Protein AF-A0A934KWT8-F1 (afdb_monomer)

Solvent-accessible surface area (backbone atoms only — not comparable to full-atom values): 10622 Å² total; per-residue (Å²): 134,76,74,70,61,63,62,60,64,65,71,66,73,78,79,83,74,83,73,74,76,81,73,85,71,71,73,58,81,52,96,82,54,72,41,51,48,40,65,43,85,90,73,53,36,35,41,31,39,47,37,80,92,44,46,68,56,35,74,73,35,53,62,47,46,40,65,78,73,50,64,57,60,62,51,52,66,72,62,72,52,92,84,53,64,57,38,40,41,33,44,36,45,97,49,33,39,35,40,38,36,22,41,67,86,52,50,60,51,28,35,44,38,40,37,44,65,66,87,69,57,68,69,58,48,53,50,49,48,71,78,39,70,87,48,42,78,78,45,34,36,42,38,36,33,27,53,34,58,27,33,64,45,42,36,37,41,35,34,34,33,48,90,93,47,76,49,80,47,78,45,74,56,83,54,65,74,39,69,69,60,76,131

Sequence (183 aa):
MKTLIILLLFAVATTVGQAQELTHLEEVKVEKAPAKLKYFKTNNQVVIKVDRAYILEFTKNPIGFMNDHFDIHRLIATLDNSRINEYEVTLSSQKGFMVANFDKKGNLLKTYQNFNDVLLPYDMRNQLYNSYKGWTMTKNKYKATTKGVILNKETYRVTLQFGNRKQHVKIDGNNVGTVVARN

Structure (mmCIF, N/CA/C/O backbone):
data_AF-A0A934KWT8-F1
#
_entry.id   AF-A0A934KWT8-F1
#
loop_
_atom_site.group_PDB
_atom_site.id
_atom_site.type_symbol
_atom_site.label_atom_id
_atom_site.label_alt_id
_atom_site.label_comp_id
_atom_site.label_asym_id
_atom_site.label_entity_id
_atom_site.label_seq_id
_atom_site.pdbx_PDB_ins_code
_atom_site.Cartn_x
_atom_site.Cartn_y
_atom_site.Cartn_z
_atom_site.occupancy
_atom_site.B_iso_or_equiv
_atom_site.auth_seq_id
_atom_site.auth_comp_id
_atom_site.auth_asym_id
_atom_site.auth_atom_id
_atom_site.pdbx_PDB_model_num
ATOM 1 N N . MET A 1 1 ? 27.802 56.023 3.053 1.00 48.66 1 MET A N 1
ATOM 2 C CA . MET A 1 1 ? 26.968 54.918 3.591 1.00 48.66 1 MET A CA 1
ATOM 3 C C . MET A 1 1 ? 25.458 55.066 3.326 1.00 48.66 1 MET A C 1
ATOM 5 O O . MET A 1 1 ? 24.686 54.351 3.942 1.00 48.66 1 MET A O 1
ATOM 9 N N . LYS A 1 2 ? 25.001 55.933 2.403 1.00 42.25 2 LYS A N 1
ATOM 10 C CA . LYS A 1 2 ? 23.566 56.040 2.043 1.00 42.25 2 LYS A CA 1
ATOM 11 C C . LYS A 1 2 ? 23.236 55.472 0.653 1.00 42.25 2 LYS A C 1
ATOM 13 O O . LYS A 1 2 ? 22.103 55.099 0.398 1.00 42.25 2 LYS A O 1
ATOM 18 N N . THR A 1 3 ? 24.238 55.316 -0.210 1.00 45.41 3 THR A N 1
ATOM 19 C CA . THR A 1 3 ? 24.103 54.768 -1.572 1.00 45.41 3 THR A CA 1
ATOM 20 C C . THR A 1 3 ? 24.300 53.251 -1.662 1.00 45.41 3 THR A C 1
ATOM 22 O O . THR A 1 3 ? 23.901 52.644 -2.646 1.00 45.41 3 THR A O 1
ATOM 25 N N . LEU A 1 4 ? 24.848 52.617 -0.619 1.00 47.16 4 LEU A N 1
ATOM 26 C CA . LEU A 1 4 ? 25.088 51.165 -0.575 1.00 47.16 4 LEU A CA 1
ATOM 27 C C . LEU A 1 4 ? 23.850 50.356 -0.142 1.00 47.16 4 LEU A C 1
ATOM 29 O O . LEU A 1 4 ? 23.796 49.153 -0.361 1.00 47.16 4 LEU A O 1
ATOM 33 N N . ILE A 1 5 ? 22.838 51.018 0.426 1.00 54.06 5 ILE A N 1
ATOM 34 C CA . ILE A 1 5 ? 21.603 50.373 0.906 1.00 54.06 5 ILE A CA 1
ATOM 35 C C . ILE A 1 5 ? 20.582 50.204 -0.234 1.00 54.06 5 ILE A C 1
ATOM 37 O O . ILE A 1 5 ? 19.781 49.276 -0.216 1.00 54.06 5 ILE A O 1
ATOM 41 N N . ILE A 1 6 ? 20.649 51.040 -1.277 1.00 52.78 6 ILE A N 1
ATOM 42 C CA . ILE A 1 6 ? 19.691 51.005 -2.396 1.00 52.78 6 ILE A CA 1
ATOM 43 C C . ILE A 1 6 ? 20.009 49.863 -3.380 1.00 52.78 6 ILE A C 1
ATOM 45 O O . ILE A 1 6 ? 19.098 49.268 -3.948 1.00 52.78 6 ILE A O 1
ATOM 49 N N . LEU A 1 7 ? 21.282 49.474 -3.516 1.00 49.00 7 LEU A N 1
ATOM 50 C CA . LEU A 1 7 ? 21.694 48.342 -4.360 1.00 49.00 7 LEU A CA 1
ATOM 51 C C . LEU A 1 7 ? 21.360 46.971 -3.749 1.00 49.00 7 LEU A C 1
ATOM 53 O O . LEU A 1 7 ? 21.172 46.007 -4.487 1.00 49.00 7 LEU A O 1
ATOM 57 N N . LEU A 1 8 ? 21.209 46.884 -2.424 1.00 50.16 8 LEU A N 1
ATOM 58 C CA . LEU A 1 8 ? 20.818 45.641 -1.751 1.00 50.16 8 LEU A CA 1
ATOM 59 C C . LEU A 1 8 ? 19.310 45.348 -1.882 1.00 50.16 8 LEU A C 1
ATOM 61 O O . LEU A 1 8 ? 18.900 44.194 -1.793 1.00 50.16 8 LEU A O 1
ATOM 65 N N . LEU A 1 9 ? 18.488 46.371 -2.144 1.00 49.72 9 LEU A N 1
ATOM 66 C CA . LEU A 1 9 ? 17.037 46.226 -2.313 1.00 49.72 9 LEU A CA 1
ATOM 67 C C . LEU A 1 9 ? 16.625 45.724 -3.708 1.00 49.72 9 LEU A C 1
ATOM 69 O O . LEU A 1 9 ? 15.536 45.175 -3.850 1.00 49.72 9 LEU A O 1
ATOM 73 N N . PHE A 1 10 ? 17.494 45.837 -4.718 1.00 51.66 10 PHE A N 1
ATOM 74 C CA . PHE A 1 10 ? 17.225 45.313 -6.065 1.00 51.66 10 PHE A CA 1
ATOM 75 C C . PHE A 1 10 ? 17.704 43.869 -6.283 1.00 51.66 10 PHE A C 1
ATOM 77 O O . PHE A 1 10 ? 17.235 43.206 -7.204 1.00 51.66 10 PHE A O 1
ATOM 84 N N . ALA A 1 11 ? 18.576 43.342 -5.418 1.00 50.09 11 ALA A N 1
ATOM 85 C CA . ALA A 1 11 ? 19.089 41.973 -5.537 1.00 50.09 11 ALA A CA 1
ATOM 86 C C . ALA A 1 11 ? 18.135 40.892 -4.984 1.00 50.09 11 ALA A C 1
ATOM 88 O O . ALA A 1 11 ? 18.370 39.706 -5.194 1.00 50.09 11 ALA A O 1
ATOM 89 N N . VAL A 1 12 ? 17.049 41.278 -4.300 1.00 51.00 12 VAL A N 1
ATOM 90 C CA . VAL A 1 12 ? 16.069 40.342 -3.706 1.00 51.00 12 VAL A CA 1
ATOM 91 C C . VAL A 1 12 ? 14.824 40.157 -4.595 1.00 51.00 12 VAL A C 1
ATOM 93 O O . VAL A 1 12 ? 14.026 39.258 -4.360 1.00 51.00 12 VAL A O 1
ATOM 96 N N . ALA A 1 13 ? 14.661 40.945 -5.665 1.00 47.75 13 ALA A N 1
ATOM 97 C CA . ALA A 1 13 ? 13.469 40.898 -6.522 1.00 47.75 13 ALA A CA 1
ATOM 98 C C . ALA A 1 13 ? 13.507 39.839 -7.646 1.00 47.75 13 ALA A C 1
ATOM 100 O O . ALA A 1 13 ? 12.528 39.694 -8.373 1.00 47.75 13 ALA A O 1
ATOM 101 N N . THR A 1 14 ? 14.591 39.074 -7.810 1.00 51.12 14 THR A N 1
ATOM 102 C CA . THR A 1 14 ? 14.689 38.047 -8.871 1.00 51.12 14 THR A CA 1
ATOM 103 C C . THR A 1 14 ? 14.361 36.626 -8.402 1.00 51.12 14 THR A C 1
ATOM 105 O O . THR A 1 14 ? 14.469 35.680 -9.180 1.00 51.12 14 THR A O 1
ATOM 108 N N . THR A 1 15 ? 13.904 36.443 -7.160 1.00 54.28 15 THR A N 1
ATOM 109 C CA . THR A 1 15 ? 13.652 35.118 -6.571 1.00 54.28 15 THR A CA 1
ATOM 110 C C . THR A 1 15 ? 12.183 34.687 -6.549 1.00 54.28 15 THR A C 1
ATOM 112 O O . THR A 1 15 ? 11.789 33.988 -5.628 1.00 54.28 15 THR A O 1
ATOM 115 N N . VAL A 1 16 ? 11.340 35.004 -7.541 1.00 58.00 16 VAL A N 1
ATOM 116 C CA . VAL A 1 16 ? 10.037 34.302 -7.653 1.00 58.00 16 VAL A CA 1
ATOM 117 C C . VAL A 1 16 ? 9.551 34.193 -9.104 1.00 58.00 16 VAL A C 1
ATOM 119 O O . VAL A 1 16 ? 8.570 34.803 -9.505 1.00 58.00 16 VAL A O 1
ATOM 122 N N . GLY A 1 17 ? 10.268 33.430 -9.931 1.00 49.72 17 GLY A N 1
ATOM 123 C CA . GLY A 1 17 ? 9.895 33.228 -11.341 1.00 49.72 17 GLY A CA 1
ATOM 124 C C . GLY A 1 17 ? 10.067 31.809 -11.876 1.00 49.72 17 GLY A C 1
ATOM 125 O O . GLY A 1 17 ? 9.830 31.579 -13.053 1.00 49.72 17 GLY A O 1
ATOM 126 N N . GLN A 1 18 ? 10.462 30.845 -11.045 1.00 45.72 18 GLN A N 1
ATOM 127 C CA . GLN A 1 18 ? 10.442 29.426 -11.411 1.00 45.72 18 GLN A CA 1
ATOM 128 C C . GLN A 1 18 ? 9.155 28.798 -10.860 1.00 45.72 18 GLN A C 1
ATOM 130 O O . GLN A 1 18 ? 9.186 27.857 -10.069 1.00 45.72 18 GLN A O 1
ATOM 135 N N . ALA A 1 19 ? 8.001 29.357 -11.233 1.00 46.62 19 ALA A N 1
ATOM 136 C CA . ALA A 1 19 ? 6.769 28.585 -11.190 1.00 46.62 19 ALA A CA 1
ATOM 137 C C . ALA A 1 19 ? 6.943 27.510 -12.263 1.00 46.62 19 ALA A C 1
ATOM 139 O O . ALA A 1 19 ? 6.945 27.824 -13.450 1.00 46.62 19 ALA A O 1
ATOM 140 N N . GLN A 1 20 ? 7.221 26.278 -11.836 1.00 43.47 20 GLN A N 1
ATOM 141 C CA . GLN A 1 20 ? 7.309 25.124 -12.725 1.00 43.47 20 GLN A CA 1
ATOM 142 C C . GLN A 1 20 ? 6.125 25.176 -13.693 1.00 43.47 20 GLN A C 1
ATOM 144 O O . GLN A 1 20 ? 4.976 25.184 -13.245 1.00 43.47 20 GLN A O 1
ATOM 149 N N . GLU A 1 21 ? 6.401 25.250 -14.998 1.00 44.72 21 GLU A N 1
ATOM 150 C CA . GLU A 1 21 ? 5.369 25.061 -16.009 1.00 44.72 21 GLU A CA 1
ATOM 151 C C . GLU A 1 21 ? 4.622 23.770 -15.670 1.00 44.72 21 GLU A C 1
ATOM 153 O O . GLU A 1 21 ? 5.208 22.687 -15.564 1.00 44.72 21 GLU A O 1
ATOM 158 N N . LEU A 1 22 ? 3.318 23.908 -15.433 1.00 38.81 22 LEU A N 1
ATOM 159 C CA . LEU A 1 22 ? 2.403 22.788 -15.303 1.00 38.81 22 LEU A CA 1
ATOM 160 C C . LEU A 1 22 ? 2.498 21.987 -16.602 1.00 38.81 22 LEU A C 1
ATOM 162 O O . LEU A 1 22 ? 2.058 22.425 -17.661 1.00 38.81 22 LEU A O 1
ATOM 166 N N . THR A 1 23 ? 3.147 20.832 -16.503 1.00 43.53 23 THR A N 1
ATOM 167 C CA . THR A 1 23 ? 3.471 19.956 -17.624 1.00 43.53 23 THR A CA 1
ATOM 168 C C . THR A 1 23 ? 2.206 19.562 -18.378 1.00 43.53 23 THR A C 1
ATOM 170 O O . THR A 1 23 ? 1.257 19.032 -17.800 1.00 43.53 23 THR A O 1
ATOM 173 N N . HIS A 1 24 ? 2.207 19.829 -19.684 1.00 38.62 24 HIS A N 1
ATOM 174 C CA . HIS A 1 24 ? 1.169 19.400 -20.611 1.00 38.62 24 HIS A CA 1
ATOM 175 C C . HIS A 1 24 ? 1.055 17.867 -20.583 1.00 38.62 24 HIS A C 1
ATOM 177 O O . HIS A 1 24 ? 2.030 17.149 -20.815 1.00 38.62 24 HIS A O 1
ATOM 183 N N . LEU A 1 25 ? -0.135 17.380 -20.228 1.00 51.84 25 LEU A N 1
ATOM 184 C CA . LEU A 1 25 ? -0.443 15.969 -20.015 1.00 51.84 25 LEU A CA 1
ATOM 185 C C . LEU A 1 25 ? -1.008 15.376 -21.307 1.00 51.84 25 LEU A C 1
ATOM 187 O O . LEU A 1 25 ? -2.109 15.744 -21.711 1.00 51.84 25 LEU A O 1
ATOM 191 N N . GLU A 1 26 ? -0.325 14.408 -21.912 1.00 46.16 26 GLU A N 1
ATOM 192 C CA . GLU A 1 26 ? -0.974 13.545 -22.901 1.00 46.16 26 GLU A CA 1
ATOM 193 C C . GLU A 1 26 ? -1.773 12.462 -22.163 1.00 46.16 26 GLU A C 1
ATOM 195 O O . GLU A 1 26 ? -1.226 11.527 -21.573 1.00 46.16 26 GLU A O 1
ATOM 200 N N . GLU A 1 27 ? -3.098 12.626 -22.129 1.00 40.91 27 GLU A N 1
ATOM 201 C CA . GLU A 1 27 ? -4.020 11.615 -21.615 1.00 40.91 27 GLU A CA 1
ATOM 202 C C . GLU A 1 27 ? -4.211 10.527 -22.677 1.00 40.91 27 GLU A C 1
ATOM 204 O O . GLU A 1 27 ? -4.941 10.709 -23.650 1.00 40.91 27 GLU A O 1
ATOM 209 N N . VAL A 1 28 ? -3.593 9.363 -22.480 1.00 49.38 28 VAL A N 1
ATOM 210 C CA . VAL A 1 28 ? -3.901 8.185 -23.298 1.00 49.38 28 VAL A CA 1
ATOM 211 C C . VAL A 1 28 ? -5.180 7.555 -22.746 1.00 49.38 28 VAL A C 1
ATOM 213 O O . VAL A 1 28 ? -5.158 6.790 -21.778 1.00 49.38 28 VAL A O 1
ATOM 216 N N . LYS A 1 29 ? -6.325 7.906 -23.340 1.00 40.66 29 LYS A N 1
ATOM 217 C CA . LYS A 1 29 ? -7.612 7.269 -23.032 1.00 40.66 29 LYS A CA 1
ATOM 218 C C . LYS A 1 29 ? -7.651 5.879 -23.656 1.00 40.66 29 LYS A C 1
ATOM 220 O O . LYS A 1 29 ? -7.783 5.736 -24.865 1.00 40.66 29 LYS A O 1
ATOM 225 N N . VAL A 1 30 ? -7.572 4.850 -22.819 1.00 44.34 30 VAL A N 1
ATOM 226 C CA . VAL A 1 30 ? -7.867 3.471 -23.220 1.00 44.34 30 VAL A CA 1
ATOM 227 C C . VAL A 1 30 ? -9.319 3.190 -22.830 1.00 44.34 30 VAL A C 1
ATOM 229 O O . VAL A 1 30 ? -9.625 3.012 -21.655 1.00 44.34 30 VAL A O 1
ATOM 232 N N . GLU A 1 31 ? -10.226 3.202 -23.810 1.00 42.22 31 GLU A N 1
ATOM 233 C CA . GLU A 1 31 ? -11.696 3.235 -23.640 1.00 42.22 31 GLU A CA 1
ATOM 234 C C . GLU A 1 31 ? -12.324 2.055 -22.868 1.00 42.22 31 GLU A C 1
ATOM 236 O O . GLU A 1 31 ? -13.501 2.114 -22.520 1.00 42.22 31 GLU A O 1
ATOM 241 N N . LYS A 1 32 ? -11.566 0.999 -22.552 1.00 43.25 32 LYS A N 1
ATOM 242 C CA . LYS A 1 32 ? -12.048 -0.180 -21.804 1.00 43.25 32 LYS A CA 1
ATOM 243 C C . LYS A 1 32 ? -11.042 -0.763 -20.804 1.00 43.25 32 LYS A C 1
ATOM 245 O O . LYS A 1 32 ? -11.235 -1.879 -20.333 1.00 43.25 32 LYS A O 1
ATOM 250 N N . ALA A 1 33 ? -9.971 -0.044 -20.473 1.00 56.31 33 ALA A N 1
ATOM 251 C CA . ALA A 1 33 ? -9.027 -0.512 -19.460 1.00 56.31 33 ALA A CA 1
ATOM 252 C C . ALA A 1 33 ? -9.527 -0.159 -18.044 1.00 56.31 33 ALA A C 1
ATOM 254 O O . ALA A 1 33 ? -10.102 0.915 -17.858 1.00 56.31 33 ALA A O 1
ATOM 255 N N . PRO A 1 34 ? -9.248 -0.982 -17.016 1.00 58.50 34 PRO A N 1
ATOM 256 C CA . PRO A 1 34 ? -9.595 -0.702 -15.609 1.00 58.50 34 PRO A CA 1
ATOM 257 C C . PRO A 1 34 ? -8.890 0.529 -15.011 1.00 58.50 34 PRO A C 1
ATOM 259 O O . PRO A 1 34 ? -9.040 0.868 -13.832 1.00 58.50 34 PRO A O 1
ATOM 262 N N . ALA A 1 35 ? -8.089 1.199 -15.830 1.00 61.94 35 ALA A N 1
ATOM 263 C CA . ALA A 1 35 ? -7.097 2.168 -15.453 1.00 61.94 35 ALA A CA 1
ATOM 264 C C . ALA A 1 35 ? -7.078 3.315 -16.466 1.00 61.94 35 ALA A C 1
ATOM 266 O O . ALA A 1 35 ? -6.875 3.109 -17.663 1.00 61.94 35 ALA A O 1
ATOM 267 N N . LYS A 1 36 ? -7.213 4.546 -15.967 1.00 64.81 36 LYS A N 1
ATOM 268 C CA . LYS A 1 36 ? -6.830 5.741 -16.723 1.00 64.81 36 LYS A CA 1
ATOM 269 C C . LYS A 1 36 ? -5.339 5.962 -16.500 1.00 64.81 36 LYS A C 1
ATOM 271 O O . LYS A 1 36 ? -4.909 6.224 -15.373 1.00 64.81 36 LYS A O 1
ATOM 276 N N . LEU A 1 37 ? -4.552 5.823 -17.560 1.00 58.72 37 LEU A N 1
ATOM 277 C CA . LEU A 1 37 ? -3.103 5.994 -17.510 1.00 58.72 37 LEU A CA 1
ATOM 278 C C . LEU A 1 37 ? -2.765 7.486 -17.605 1.00 58.72 37 LEU A C 1
ATOM 280 O O . LEU A 1 37 ? -3.203 8.168 -18.528 1.00 58.72 37 LEU A O 1
ATOM 284 N N . LYS A 1 38 ? -1.985 8.000 -16.648 1.00 63.16 38 LYS A N 1
ATOM 285 C CA . LYS A 1 38 ? -1.361 9.325 -16.729 1.00 63.16 38 LYS A CA 1
ATOM 286 C C . LYS A 1 38 ? 0.152 9.165 -16.635 1.00 63.16 38 LYS A C 1
ATOM 288 O O . LYS A 1 38 ? 0.685 8.688 -15.634 1.00 63.16 38 LYS A O 1
ATOM 293 N N . TYR A 1 39 ? 0.844 9.553 -17.695 1.00 59.03 39 TYR A N 1
ATOM 294 C CA . TYR A 1 39 ? 2.294 9.457 -17.775 1.00 59.03 39 TYR A CA 1
ATOM 295 C C . TYR A 1 39 ? 2.950 10.798 -17.422 1.00 59.03 39 TYR A C 1
ATOM 297 O O . TYR A 1 39 ? 2.518 11.839 -17.914 1.00 59.03 39 TYR A O 1
ATOM 305 N N . PHE A 1 40 ? 4.000 10.777 -16.592 1.00 60.75 40 PHE A N 1
ATOM 306 C CA . PHE A 1 40 ? 4.791 11.962 -16.254 1.00 60.75 40 PHE A CA 1
ATOM 307 C C . PHE A 1 40 ? 6.239 11.774 -16.735 1.00 60.75 40 PHE A C 1
ATOM 309 O O . PHE A 1 40 ? 7.037 11.074 -16.110 1.00 60.75 40 PHE A O 1
ATOM 316 N N . LYS A 1 41 ? 6.589 12.424 -17.856 1.00 53.66 41 LYS A N 1
ATOM 317 C CA . LYS A 1 41 ? 7.889 12.266 -18.542 1.00 53.66 41 LYS A CA 1
ATOM 318 C C . LYS A 1 41 ? 9.093 12.727 -17.720 1.00 53.66 41 LYS A C 1
ATOM 320 O O . LYS A 1 41 ? 10.190 12.212 -17.902 1.00 53.66 41 LYS A O 1
ATOM 325 N N . THR A 1 42 ? 8.895 13.674 -16.810 1.00 53.62 42 THR A N 1
ATOM 326 C CA . THR A 1 42 ? 9.997 14.406 -16.171 1.00 53.62 42 THR A CA 1
ATOM 327 C C . THR A 1 42 ? 10.750 13.597 -15.107 1.00 53.62 42 THR A C 1
ATOM 329 O O . THR A 1 42 ? 11.916 13.884 -14.867 1.00 53.62 42 THR A O 1
ATOM 332 N N . ASN A 1 43 ? 10.133 12.561 -14.519 1.00 60.41 43 ASN A N 1
ATOM 333 C CA . ASN A 1 43 ? 10.690 11.843 -13.357 1.00 60.41 43 ASN A CA 1
ATOM 334 C C . ASN A 1 43 ? 10.718 10.309 -13.502 1.00 60.41 43 ASN A C 1
ATOM 336 O O . ASN A 1 43 ? 10.849 9.617 -12.497 1.00 60.41 43 ASN A O 1
ATOM 340 N N . ASN A 1 44 ? 10.518 9.751 -14.705 1.00 70.81 44 ASN A N 1
ATOM 341 C CA . ASN A 1 44 ? 10.392 8.291 -14.906 1.00 70.81 44 ASN A CA 1
ATOM 342 C C . ASN A 1 44 ? 9.274 7.640 -14.068 1.00 70.81 44 ASN A C 1
ATOM 344 O O . ASN A 1 44 ? 9.304 6.443 -13.774 1.00 70.81 44 ASN A O 1
ATOM 348 N N . GLN A 1 45 ? 8.281 8.451 -13.704 1.00 78.12 45 GLN A N 1
ATOM 349 C CA . GLN A 1 45 ? 7.149 8.076 -12.877 1.00 78.12 45 GLN A CA 1
ATOM 350 C C . GLN A 1 45 ? 5.909 7.918 -13.748 1.00 78.12 45 GLN A C 1
ATOM 352 O O . GLN A 1 45 ? 5.529 8.807 -14.512 1.00 78.12 45 GLN A O 1
ATOM 357 N N . VAL A 1 46 ? 5.237 6.786 -13.598 1.00 83.44 46 VAL A N 1
ATOM 358 C CA . VAL A 1 46 ? 3.959 6.517 -14.256 1.00 83.44 46 VAL A CA 1
ATOM 359 C C . VAL A 1 46 ? 2.887 6.439 -13.196 1.00 83.44 46 VAL A C 1
ATOM 361 O O . VAL A 1 46 ? 3.013 5.671 -12.248 1.00 83.44 46 VAL A O 1
ATOM 364 N N . VAL A 1 47 ? 1.822 7.226 -13.339 1.00 85.69 47 VAL A N 1
ATOM 365 C CA . VAL A 1 47 ? 0.709 7.203 -12.391 1.00 85.69 47 VAL A CA 1
ATOM 366 C C . VAL A 1 47 ? -0.530 6.661 -13.076 1.00 85.69 47 VAL A C 1
ATOM 368 O O . VAL A 1 47 ? -1.100 7.249 -13.991 1.00 85.69 47 VAL A O 1
ATOM 371 N N . ILE A 1 48 ? -1.004 5.544 -12.562 1.00 85.62 48 ILE A N 1
ATOM 372 C CA . ILE A 1 48 ? -2.190 4.863 -13.037 1.00 85.62 48 ILE A CA 1
ATOM 373 C C . ILE A 1 48 ? -3.324 5.164 -12.066 1.00 85.62 48 ILE A C 1
ATOM 375 O O . ILE A 1 48 ? -3.253 4.833 -10.880 1.00 85.62 48 ILE A O 1
ATOM 379 N N . LYS A 1 49 ? -4.381 5.818 -12.551 1.00 88.75 49 LYS A N 1
ATOM 380 C CA . LYS A 1 49 ? -5.590 6.049 -11.760 1.00 88.75 49 LYS A CA 1
ATOM 381 C C . LYS A 1 49 ? -6.523 4.858 -11.934 1.00 88.75 49 LYS A C 1
ATOM 383 O O . LYS A 1 49 ? -7.046 4.634 -13.023 1.00 88.75 49 LYS A O 1
ATOM 388 N N . VAL A 1 50 ? -6.708 4.112 -10.850 1.00 87.75 50 VAL A N 1
ATOM 389 C CA . VAL A 1 50 ? -7.587 2.942 -10.790 1.00 87.75 50 VAL A CA 1
ATOM 390 C C . VAL A 1 50 ? -9.033 3.419 -10.726 1.00 87.75 50 VAL A C 1
ATOM 392 O O . VAL A 1 50 ? -9.380 4.237 -9.865 1.00 87.75 50 VAL A O 1
ATOM 395 N N . ASP A 1 51 ? -9.864 2.929 -11.644 1.00 87.06 51 ASP A N 1
ATOM 396 C CA . ASP A 1 51 ? -11.281 3.276 -11.680 1.00 87.06 51 ASP A CA 1
ATOM 397 C C . ASP A 1 51 ? -12.027 2.723 -10.452 1.00 87.06 51 ASP A C 1
ATOM 399 O O . ASP A 1 51 ? -11.633 1.720 -9.851 1.00 87.06 51 ASP A O 1
ATOM 403 N N . ARG A 1 52 ? -13.128 3.384 -10.069 1.00 86.56 52 ARG A N 1
ATOM 404 C CA . ARG A 1 52 ? -13.950 3.002 -8.916 1.00 86.56 52 ARG A CA 1
ATOM 405 C C . ARG A 1 52 ? -14.380 1.536 -8.969 1.00 86.56 52 ARG A C 1
ATOM 407 O O . ARG A 1 52 ? -14.381 0.897 -7.916 1.00 86.56 52 ARG A O 1
ATOM 414 N N . ALA A 1 53 ? -14.720 1.026 -10.153 1.00 88.25 53 ALA A N 1
ATOM 415 C CA . ALA A 1 53 ? -15.190 -0.346 -10.335 1.00 88.25 53 ALA A CA 1
ATOM 416 C C . ALA A 1 53 ? -14.163 -1.405 -9.889 1.00 88.25 53 ALA A C 1
ATOM 418 O O . ALA A 1 53 ? -14.555 -2.474 -9.433 1.00 88.25 53 ALA A O 1
ATOM 419 N N . TYR A 1 54 ? -12.867 -1.080 -9.924 1.00 90.06 54 TYR A N 1
ATOM 420 C CA . TYR A 1 54 ? -11.772 -2.023 -9.674 1.00 90.06 54 TYR A CA 1
ATOM 421 C C . TYR A 1 54 ? -11.081 -1.834 -8.32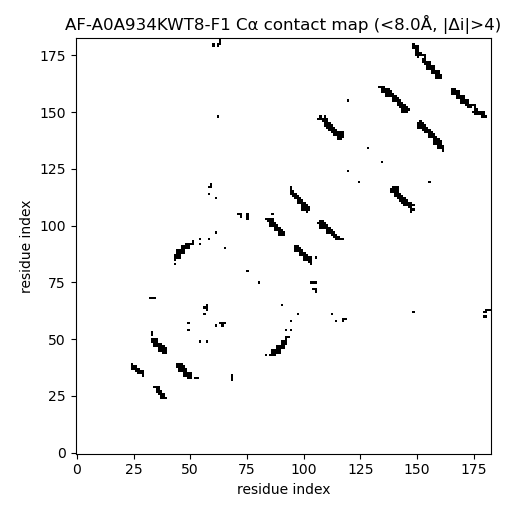0 1.00 90.06 54 TYR A C 1
ATOM 423 O O . TYR A 1 54 ? -10.139 -2.545 -7.980 1.00 90.06 54 TYR A O 1
ATOM 431 N N . ILE A 1 55 ? -11.540 -0.886 -7.498 1.00 91.50 55 ILE A N 1
ATOM 432 C CA . ILE A 1 55 ? -10.902 -0.582 -6.208 1.00 91.50 55 ILE A CA 1
ATOM 433 C C . ILE A 1 55 ? -10.864 -1.799 -5.285 1.00 91.50 55 ILE A C 1
ATOM 435 O O . ILE A 1 55 ? -9.885 -1.982 -4.561 1.00 91.50 55 ILE A O 1
ATOM 439 N N . LEU A 1 56 ? -11.927 -2.607 -5.263 1.00 91.69 56 LEU A N 1
ATOM 440 C CA . LEU A 1 56 ? -11.986 -3.767 -4.376 1.00 91.69 56 LEU A CA 1
ATOM 441 C C . LEU A 1 56 ? -10.945 -4.818 -4.773 1.00 91.69 56 LEU A C 1
ATOM 443 O O . LEU A 1 56 ? -10.238 -5.331 -3.912 1.00 91.69 56 LEU A O 1
ATOM 447 N N . GLU A 1 57 ? -10.820 -5.086 -6.068 1.00 92.06 57 GLU A N 1
ATOM 448 C CA . GLU A 1 57 ? -9.814 -5.989 -6.621 1.00 92.06 57 GLU A CA 1
ATOM 449 C C . GLU A 1 57 ? -8.398 -5.466 -6.361 1.00 92.06 57 GLU A C 1
ATOM 451 O O . GLU A 1 57 ? -7.584 -6.156 -5.746 1.00 92.06 57 GLU A O 1
ATOM 456 N N . PHE A 1 58 ? -8.153 -4.197 -6.700 1.00 93.69 58 PHE A N 1
ATOM 457 C CA . PHE A 1 58 ? -6.869 -3.538 -6.487 1.00 93.69 58 PHE A CA 1
ATOM 458 C C . PHE A 1 58 ? -6.440 -3.556 -5.019 1.00 93.69 58 PHE A C 1
ATOM 460 O O . PHE A 1 58 ? -5.295 -3.861 -4.714 1.00 93.69 58 PHE A O 1
ATOM 467 N N . THR A 1 59 ? -7.341 -3.245 -4.085 1.00 94.38 59 THR A N 1
ATOM 468 C CA . THR A 1 59 ? -7.001 -3.239 -2.651 1.00 94.38 59 THR A CA 1
ATOM 469 C C . THR A 1 59 ? -6.856 -4.639 -2.057 1.00 94.38 59 THR A C 1
ATOM 471 O O . THR A 1 59 ? -6.191 -4.781 -1.033 1.00 94.38 59 THR A O 1
ATOM 474 N N . LYS A 1 60 ? -7.449 -5.665 -2.682 1.00 92.50 60 LYS A N 1
ATOM 475 C CA . LYS A 1 60 ? -7.342 -7.066 -2.257 1.00 92.50 60 LYS A CA 1
ATOM 476 C C . LYS A 1 60 ? -6.028 -7.704 -2.709 1.00 92.50 60 LYS A C 1
ATOM 478 O O . LYS A 1 60 ? -5.404 -8.399 -1.914 1.00 92.50 60 LYS A O 1
ATOM 483 N N . ASN A 1 61 ? -5.622 -7.482 -3.960 1.00 92.75 61 ASN A N 1
ATOM 484 C CA . ASN A 1 61 ? -4.367 -7.993 -4.510 1.00 92.75 61 ASN A CA 1
ATOM 485 C C . ASN A 1 61 ? -3.684 -6.930 -5.392 1.00 92.75 61 ASN A C 1
ATOM 487 O O . ASN A 1 61 ? -3.778 -6.995 -6.616 1.00 92.75 61 ASN A O 1
ATOM 491 N N . PRO A 1 62 ? -2.981 -5.949 -4.795 1.00 94.44 62 PRO A N 1
ATOM 492 C CA . PRO A 1 62 ? -2.397 -4.837 -5.545 1.00 94.44 62 PRO A CA 1
ATOM 493 C C . PRO A 1 62 ? -1.376 -5.261 -6.605 1.00 94.44 62 PRO A C 1
ATOM 495 O O . PRO A 1 62 ? -1.318 -4.654 -7.672 1.00 94.44 62 PRO A O 1
ATOM 498 N N . ILE A 1 63 ? -0.570 -6.290 -6.316 1.00 95.00 63 ILE A N 1
ATOM 499 C CA . ILE A 1 63 ? 0.458 -6.783 -7.243 1.00 95.00 63 ILE A CA 1
ATOM 500 C C . ILE A 1 63 ? -0.173 -7.614 -8.359 1.00 95.00 63 ILE A C 1
ATOM 502 O O . ILE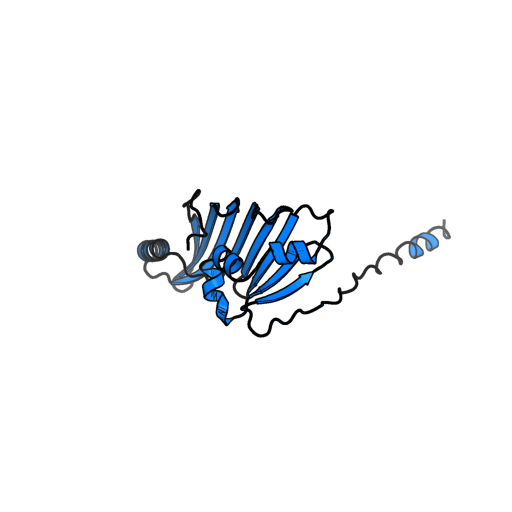 A 1 63 ? 0.189 -7.406 -9.511 1.00 95.00 63 ILE A O 1
ATOM 506 N N . GLY A 1 64 ? -1.128 -8.497 -8.043 1.00 93.31 64 GLY A N 1
ATOM 507 C CA . GLY A 1 64 ? -1.884 -9.230 -9.065 1.00 93.31 64 GLY A CA 1
ATOM 508 C C . GLY A 1 64 ? -2.617 -8.278 -10.005 1.00 93.31 64 GLY A C 1
ATOM 509 O O . GLY A 1 64 ? -2.374 -8.303 -11.202 1.00 93.31 64 GLY A O 1
ATOM 510 N N . PHE A 1 65 ? -3.360 -7.319 -9.444 1.00 92.94 65 PHE A N 1
ATOM 511 C CA . PHE A 1 65 ? -4.043 -6.278 -10.215 1.00 92.94 65 PHE A CA 1
ATOM 512 C C . PHE A 1 65 ? -3.096 -5.515 -11.154 1.00 92.94 65 PHE A C 1
ATOM 514 O O . PHE A 1 65 ? -3.438 -5.214 -12.293 1.00 92.94 65 PHE A O 1
ATOM 521 N N . MET A 1 66 ? -1.888 -5.179 -10.691 1.00 92.06 66 MET A N 1
ATOM 522 C CA . MET A 1 66 ? -0.886 -4.544 -11.547 1.00 92.06 66 MET A CA 1
ATOM 523 C C . MET A 1 66 ? -0.427 -5.481 -12.668 1.00 92.06 66 MET A C 1
ATOM 525 O O . MET A 1 66 ? -0.380 -5.045 -13.811 1.00 92.06 66 MET A O 1
ATOM 529 N N . ASN A 1 67 ? -0.108 -6.739 -12.362 1.00 91.25 67 ASN A N 1
ATOM 530 C CA . ASN A 1 67 ? 0.340 -7.710 -13.362 1.00 91.25 67 ASN A CA 1
ATOM 531 C C . ASN A 1 67 ? -0.726 -7.967 -14.442 1.00 91.25 67 ASN A C 1
ATOM 533 O O . ASN A 1 67 ? -0.381 -8.112 -15.611 1.00 91.25 67 ASN A O 1
ATOM 537 N N . ASP A 1 68 ? -2.005 -7.964 -14.065 1.00 89.25 68 ASP A N 1
ATOM 538 C CA . ASP A 1 68 ? -3.125 -8.240 -14.972 1.00 89.25 68 ASP A CA 1
ATOM 539 C C . ASP A 1 68 ? -3.473 -7.051 -15.883 1.00 89.25 68 ASP A C 1
ATOM 541 O O . ASP A 1 68 ? -4.123 -7.210 -16.921 1.00 89.25 68 ASP A O 1
ATOM 545 N N . HIS A 1 69 ? -3.072 -5.834 -15.504 1.00 86.31 69 HIS A N 1
ATOM 546 C CA . HIS A 1 69 ? -3.545 -4.607 -16.155 1.00 86.31 69 HIS A CA 1
ATOM 547 C C . HIS A 1 69 ? -2.450 -3.649 -16.608 1.00 86.31 69 HIS A C 1
ATOM 549 O O . HIS A 1 69 ? -2.747 -2.639 -17.252 1.00 86.31 69 HIS A O 1
ATOM 555 N N . PHE A 1 70 ? -1.193 -3.934 -16.285 1.00 86.19 70 PHE A N 1
ATOM 556 C CA . PHE A 1 70 ? -0.070 -3.091 -16.643 1.00 86.19 70 PHE A CA 1
ATOM 557 C C . PHE A 1 70 ? 1.115 -3.914 -17.150 1.00 86.19 70 PHE A C 1
ATOM 559 O O . PHE A 1 70 ? 1.686 -4.734 -16.438 1.00 86.19 70 PHE A O 1
ATOM 566 N N . ASP A 1 71 ? 1.527 -3.620 -18.382 1.00 89.06 71 ASP A N 1
ATOM 567 C CA . ASP A 1 71 ? 2.712 -4.203 -19.003 1.00 89.06 71 ASP A CA 1
ATOM 568 C C . ASP A 1 71 ? 3.900 -3.236 -18.899 1.00 89.06 71 ASP A C 1
ATOM 570 O O . ASP A 1 71 ? 4.007 -2.247 -19.635 1.00 89.06 71 ASP A O 1
ATOM 574 N N . ILE A 1 72 ? 4.814 -3.541 -17.975 1.00 88.88 72 ILE A N 1
ATOM 575 C CA . ILE A 1 72 ? 6.050 -2.778 -17.782 1.00 88.88 72 ILE A CA 1
ATOM 576 C C . ILE A 1 72 ? 6.957 -2.820 -19.016 1.00 88.88 72 ILE A C 1
ATOM 578 O O . ILE A 1 72 ? 7.586 -1.814 -19.333 1.00 88.88 72 ILE A O 1
ATOM 582 N N . HIS A 1 73 ? 7.005 -3.927 -19.758 1.00 89.88 73 HIS A N 1
ATOM 583 C CA . HIS A 1 73 ? 7.879 -4.047 -20.926 1.00 89.88 73 HIS A CA 1
ATOM 584 C C . HIS A 1 73 ? 7.399 -3.140 -22.053 1.00 89.88 73 HIS A C 1
ATOM 586 O O . HIS A 1 73 ? 8.212 -2.481 -22.701 1.00 89.88 73 HIS A O 1
ATOM 592 N N . ARG A 1 74 ? 6.077 -3.021 -22.229 1.00 86.38 74 ARG A N 1
ATOM 593 C CA . ARG A 1 74 ? 5.494 -2.048 -23.158 1.00 86.38 74 ARG A CA 1
ATOM 594 C C . ARG A 1 74 ? 5.853 -0.613 -22.779 1.00 86.38 74 ARG A C 1
ATOM 596 O O . ARG A 1 74 ? 6.178 0.179 -23.665 1.00 86.38 74 ARG A O 1
ATOM 603 N N . LEU A 1 75 ? 5.820 -0.269 -21.489 1.00 83.69 75 LEU A N 1
ATOM 604 C CA . LEU A 1 75 ? 6.271 1.047 -21.030 1.00 83.69 75 LEU A CA 1
ATOM 605 C C . LEU A 1 75 ? 7.752 1.261 -21.367 1.00 83.69 75 LEU A C 1
ATOM 607 O O . LEU A 1 75 ? 8.086 2.272 -21.974 1.00 83.69 75 LEU A O 1
ATOM 611 N N . ILE A 1 76 ? 8.624 0.312 -21.016 1.00 85.06 76 ILE A N 1
ATOM 612 C CA . ILE A 1 76 ? 10.069 0.393 -21.279 1.00 85.06 76 ILE A CA 1
ATOM 613 C C . ILE A 1 76 ? 10.338 0.605 -22.774 1.00 85.06 76 ILE A C 1
ATOM 615 O O . ILE A 1 76 ? 11.073 1.520 -23.137 1.00 85.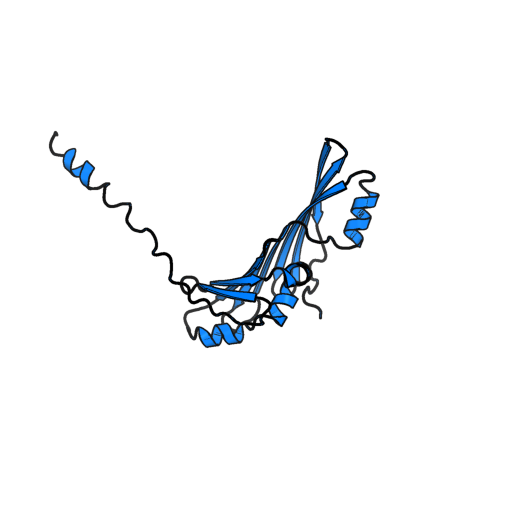06 76 ILE A O 1
ATOM 619 N N . ALA A 1 77 ? 9.686 -0.180 -23.635 1.00 85.75 77 ALA A N 1
ATOM 620 C CA . ALA A 1 77 ? 9.805 -0.067 -25.086 1.00 85.75 77 ALA A CA 1
ATOM 621 C C . ALA A 1 77 ? 9.306 1.285 -25.624 1.00 85.75 77 ALA A C 1
ATOM 623 O O . ALA A 1 77 ? 9.873 1.814 -26.571 1.00 85.75 77 ALA A O 1
ATOM 624 N N . THR A 1 78 ? 8.270 1.868 -25.010 1.00 80.69 78 THR A N 1
ATOM 625 C CA . THR A 1 78 ? 7.747 3.193 -25.395 1.00 80.69 78 THR A CA 1
ATOM 626 C C . THR A 1 78 ? 8.703 4.320 -25.000 1.00 80.69 78 THR A C 1
ATOM 628 O O . THR A 1 78 ? 8.749 5.356 -25.658 1.00 80.69 78 THR A O 1
ATOM 631 N N . LEU A 1 79 ? 9.443 4.147 -23.903 1.00 78.38 79 LEU A N 1
ATOM 632 C CA . LEU A 1 79 ? 10.349 5.174 -23.395 1.00 78.38 79 LEU A CA 1
ATOM 633 C C . LEU A 1 79 ? 11.720 5.162 -24.069 1.00 78.38 79 LEU A C 1
ATOM 635 O O . LEU A 1 79 ? 12.348 6.219 -24.079 1.00 78.38 79 LEU A O 1
ATOM 639 N N . ASP A 1 80 ? 12.157 4.008 -24.591 1.00 70.00 80 ASP A N 1
ATOM 640 C CA . ASP A 1 80 ? 13.380 3.788 -25.388 1.00 70.00 80 ASP A CA 1
ATOM 641 C C . ASP A 1 80 ? 14.580 4.656 -24.964 1.00 70.00 80 ASP A C 1
ATOM 643 O O . ASP A 1 80 ? 15.248 5.318 -25.759 1.00 70.00 80 ASP A O 1
ATOM 647 N N . ASN A 1 81 ? 14.824 4.731 -23.653 1.00 73.06 81 ASN A N 1
ATOM 648 C CA . ASN A 1 81 ? 15.830 5.624 -23.099 1.00 73.06 81 ASN A CA 1
ATOM 649 C C . ASN A 1 81 ? 16.826 4.834 -22.256 1.00 73.06 81 ASN A C 1
ATOM 651 O O . ASN A 1 81 ? 16.584 4.488 -21.098 1.00 73.06 81 ASN A O 1
ATOM 655 N N . SER A 1 82 ? 17.995 4.613 -22.854 1.00 69.81 82 SER A N 1
ATOM 656 C CA . SER A 1 82 ? 19.126 3.878 -22.282 1.00 69.81 82 SER A CA 1
ATOM 657 C C . SER A 1 82 ? 19.707 4.488 -21.000 1.00 69.81 82 SER A C 1
ATOM 659 O O . SER A 1 82 ? 20.512 3.837 -20.335 1.00 69.81 82 SER A O 1
ATOM 661 N N . ARG A 1 83 ? 19.306 5.711 -20.624 1.00 80.69 83 ARG A N 1
ATOM 662 C CA . ARG A 1 83 ? 19.735 6.379 -19.384 1.00 80.69 83 ARG A CA 1
ATOM 663 C C . ARG A 1 83 ? 18.846 6.058 -18.181 1.00 80.69 83 ARG A C 1
ATOM 665 O O . ARG A 1 83 ? 19.204 6.422 -17.062 1.00 80.69 83 ARG A O 1
ATOM 672 N N . ILE A 1 84 ? 17.698 5.410 -18.384 1.00 82.31 84 ILE A N 1
ATOM 673 C CA . ILE A 1 84 ? 16.774 5.074 -17.298 1.00 82.31 84 ILE A CA 1
ATOM 674 C C . ILE A 1 84 ? 17.221 3.772 -16.631 1.00 82.31 84 ILE A C 1
ATOM 676 O O . ILE A 1 84 ? 17.229 2.710 -17.251 1.00 82.31 84 ILE A O 1
ATOM 680 N N . ASN A 1 85 ? 17.574 3.851 -15.348 1.00 87.00 85 ASN A N 1
ATOM 681 C CA . ASN A 1 85 ? 18.012 2.688 -14.569 1.00 87.00 85 ASN A CA 1
ATOM 682 C C . ASN A 1 85 ? 16.869 1.996 -13.818 1.00 87.00 85 ASN A C 1
ATOM 684 O O . ASN A 1 85 ? 16.932 0.786 -13.597 1.00 87.00 85 ASN A O 1
ATOM 688 N N . GLU A 1 86 ? 15.844 2.755 -13.434 1.00 90.31 86 GLU A N 1
ATOM 689 C CA . GLU A 1 86 ? 14.692 2.273 -12.677 1.00 90.31 86 GLU A CA 1
ATOM 690 C C . GLU A 1 86 ? 13.414 2.972 -13.147 1.00 90.31 86 GLU A C 1
ATOM 692 O O . GLU A 1 86 ? 13.438 4.137 -13.552 1.00 90.31 86 GLU A O 1
ATOM 697 N N . TYR A 1 87 ? 12.298 2.255 -13.062 1.00 89.44 87 TYR A N 1
ATOM 698 C CA . TYR A 1 87 ? 10.966 2.761 -13.378 1.00 89.44 87 TYR A CA 1
ATOM 699 C C . TYR A 1 87 ? 10.091 2.715 -12.134 1.00 89.44 87 TYR A C 1
ATOM 701 O O . TYR A 1 87 ? 10.029 1.694 -11.446 1.00 89.44 87 TYR A O 1
ATOM 709 N N . GLU A 1 88 ? 9.385 3.806 -11.855 1.00 92.31 88 GLU A N 1
ATOM 710 C CA . GLU A 1 88 ? 8.444 3.881 -10.743 1.00 92.31 88 GLU A CA 1
ATOM 711 C C . GLU A 1 88 ? 7.010 3.950 -11.266 1.00 92.31 88 GLU A C 1
ATOM 713 O O . GLU A 1 88 ? 6.630 4.874 -11.985 1.00 92.31 88 GLU A O 1
ATOM 718 N N . VAL A 1 89 ? 6.193 2.974 -10.883 1.00 91.75 89 VAL A N 1
ATOM 719 C CA . VAL A 1 89 ? 4.789 2.885 -11.285 1.00 91.75 89 VAL A CA 1
ATOM 720 C C . VAL A 1 89 ? 3.916 3.015 -10.046 1.00 91.75 89 VAL A C 1
ATOM 722 O O . VAL A 1 89 ? 3.975 2.199 -9.130 1.00 91.75 89 VAL A O 1
ATOM 725 N N . THR A 1 90 ? 3.090 4.053 -10.010 1.00 93.88 90 THR A N 1
ATOM 726 C CA . THR A 1 90 ? 2.151 4.326 -8.923 1.00 93.88 90 THR A CA 1
ATOM 727 C C . THR A 1 90 ? 0.728 4.024 -9.367 1.00 93.88 90 THR A C 1
ATOM 729 O O . THR A 1 90 ? 0.165 4.747 -10.185 1.00 93.88 90 THR A O 1
ATOM 732 N N . LEU A 1 91 ? 0.098 3.015 -8.774 1.00 93.62 91 LEU A N 1
ATOM 733 C CA . LEU A 1 91 ? -1.333 2.755 -8.917 1.00 93.62 91 LEU A CA 1
ATOM 734 C C . LEU A 1 91 ? -2.067 3.465 -7.779 1.00 93.62 91 LEU A C 1
ATOM 736 O O . LEU A 1 91 ? -1.770 3.242 -6.607 1.00 93.62 91 LEU A O 1
ATOM 740 N N . SER A 1 92 ? -3.017 4.339 -8.104 1.00 93.50 92 SER A N 1
ATOM 741 C CA . SER A 1 92 ? -3.684 5.223 -7.144 1.00 93.50 92 SER A CA 1
ATOM 742 C C .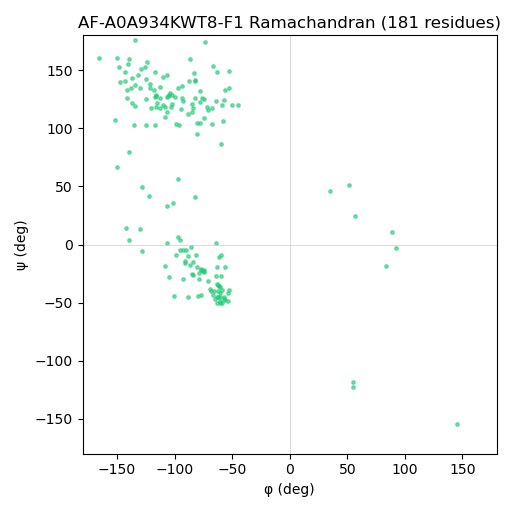 SER A 1 92 ? -5.202 5.152 -7.279 1.00 93.50 92 SER A C 1
ATOM 744 O O . SER A 1 92 ? -5.748 5.245 -8.376 1.00 93.50 92 SER A O 1
ATOM 746 N N . SER A 1 93 ? -5.884 5.055 -6.140 1.00 93.81 93 SER A N 1
ATOM 747 C CA . SER A 1 93 ? -7.340 5.111 -6.009 1.00 93.81 93 SER A CA 1
ATOM 748 C C . SER A 1 93 ? -7.749 6.034 -4.855 1.00 93.81 93 SER A C 1
ATOM 750 O O . SER A 1 93 ? -6.911 6.507 -4.086 1.00 93.81 93 SER A O 1
ATOM 752 N N . GLN A 1 94 ? -9.055 6.240 -4.671 1.00 94.12 94 GLN A N 1
ATOM 753 C CA . GLN A 1 94 ? -9.595 6.938 -3.492 1.00 94.12 94 GLN A CA 1
ATOM 754 C C . GLN A 1 94 ? -9.324 6.205 -2.163 1.00 94.12 94 GLN A C 1
ATOM 756 O O . GLN A 1 94 ? -9.384 6.821 -1.103 1.00 94.12 94 GLN A O 1
ATOM 761 N N . LYS A 1 95 ? -9.024 4.898 -2.192 1.00 95.75 95 LYS A N 1
ATOM 762 C CA . LYS A 1 95 ? -8.699 4.117 -0.988 1.00 95.75 95 LYS A CA 1
ATOM 763 C C . LYS A 1 95 ? -7.216 4.180 -0.629 1.00 95.75 95 LYS A C 1
ATOM 765 O O . LYS A 1 95 ? -6.868 3.885 0.508 1.00 95.75 95 LYS A O 1
ATOM 770 N N . GLY A 1 96 ? -6.342 4.584 -1.549 1.00 96.75 96 GLY A N 1
ATOM 771 C CA . GLY A 1 96 ? -4.900 4.650 -1.321 1.00 96.75 96 GLY A CA 1
ATOM 772 C C . GLY A 1 96 ? -4.101 4.310 -2.571 1.00 96.75 96 GLY A C 1
ATOM 773 O O . GLY A 1 96 ? -4.582 4.504 -3.688 1.00 96.75 96 GLY A O 1
ATOM 774 N N . PHE A 1 97 ? -2.876 3.824 -2.397 1.00 96.94 97 PHE A N 1
ATOM 775 C CA . PHE A 1 97 ? -1.966 3.586 -3.512 1.00 96.94 97 PHE A CA 1
ATOM 776 C C . PHE A 1 97 ? -0.989 2.432 -3.277 1.00 96.94 97 PHE A C 1
ATOM 778 O O . PHE A 1 97 ? -0.693 2.059 -2.139 1.00 96.94 97 PHE A O 1
ATOM 785 N N . MET A 1 98 ? -0.446 1.936 -4.385 1.00 97.50 98 MET A N 1
ATOM 786 C CA . MET A 1 98 ? 0.750 1.109 -4.436 1.00 97.50 98 MET A CA 1
ATOM 787 C C . MET A 1 98 ? 1.788 1.800 -5.320 1.00 97.50 98 MET A C 1
ATOM 789 O O . MET A 1 98 ? 1.453 2.258 -6.408 1.00 97.50 98 MET A O 1
ATOM 793 N N . VAL A 1 99 ? 3.034 1.846 -4.862 1.00 97.25 99 VAL A N 1
ATOM 794 C CA . VAL A 1 99 ? 4.208 2.193 -5.670 1.00 97.25 99 VAL A CA 1
ATOM 795 C C . VAL A 1 99 ? 4.978 0.911 -5.941 1.00 97.25 99 VAL A C 1
ATOM 797 O O . VAL A 1 99 ? 5.283 0.181 -4.998 1.00 97.25 99 VAL A O 1
ATOM 800 N N . ALA A 1 100 ? 5.283 0.639 -7.202 1.00 97.06 100 ALA A N 1
ATOM 801 C CA . ALA A 1 100 ? 6.112 -0.468 -7.647 1.00 97.06 100 ALA A CA 1
ATOM 802 C C . ALA A 1 100 ? 7.364 0.088 -8.330 1.00 97.06 100 ALA A C 1
ATOM 804 O O . ALA A 1 100 ? 7.263 0.913 -9.238 1.00 97.06 100 ALA A O 1
ATOM 805 N N . ASN A 1 101 ? 8.539 -0.354 -7.885 1.00 96.44 101 ASN A N 1
ATOM 806 C CA . ASN A 1 101 ? 9.804 -0.003 -8.520 1.00 96.44 101 ASN A CA 1
ATOM 807 C C . ASN A 1 101 ? 10.304 -1.195 -9.330 1.00 96.44 101 ASN A C 1
ATOM 809 O O . ASN A 1 101 ? 10.380 -2.309 -8.807 1.00 96.44 101 ASN A O 1
ATOM 813 N N . PHE A 1 102 ? 10.669 -0.941 -10.578 1.00 95.19 102 PHE A N 1
ATOM 814 C CA . PHE A 1 102 ? 11.216 -1.923 -11.501 1.00 95.19 102 PHE A CA 1
ATOM 815 C C . PHE A 1 102 ? 12.637 -1.539 -11.890 1.00 95.19 102 PHE A C 1
ATOM 817 O O . PHE A 1 102 ? 12.955 -0.353 -11.978 1.00 95.19 102 PHE A O 1
ATOM 824 N N . ASP A 1 103 ? 13.483 -2.531 -12.151 1.00 94.50 103 ASP A N 1
ATOM 825 C CA . ASP A 1 103 ? 14.783 -2.278 -12.766 1.00 94.50 103 ASP A CA 1
ATOM 826 C C . ASP A 1 103 ? 14.645 -1.941 -14.260 1.00 94.50 103 ASP A C 1
ATOM 828 O O . ASP A 1 103 ? 13.570 -2.049 -14.859 1.00 94.50 103 ASP A O 1
ATOM 832 N N . LYS A 1 104 ? 15.764 -1.577 -14.894 1.00 92.44 104 LYS A N 1
ATOM 833 C CA . LYS A 1 104 ? 15.818 -1.268 -16.329 1.00 92.44 104 LYS A CA 1
ATOM 834 C C . LYS A 1 104 ? 15.320 -2.386 -17.258 1.00 92.44 104 LYS A C 1
ATOM 836 O O . LYS A 1 104 ? 15.059 -2.121 -18.425 1.00 92.44 104 LYS A O 1
ATOM 841 N N . LYS A 1 105 ? 15.262 -3.632 -16.774 1.00 93.12 105 LYS A N 1
ATOM 842 C CA . LYS A 1 105 ? 14.822 -4.812 -17.532 1.00 93.12 105 LYS A CA 1
ATOM 843 C C . LYS A 1 105 ? 13.340 -5.126 -17.305 1.00 93.12 105 LYS A C 1
ATOM 845 O O . LYS A 1 105 ? 12.835 -6.037 -17.947 1.00 93.12 105 LYS A O 1
ATOM 850 N N . GLY A 1 106 ? 12.660 -4.402 -16.414 1.00 92.44 106 GLY A N 1
ATOM 851 C CA . GLY A 1 106 ? 11.265 -4.650 -16.058 1.00 92.44 106 GLY A CA 1
ATOM 852 C C . GLY A 1 106 ? 11.079 -5.644 -14.910 1.00 92.44 106 GLY A C 1
ATOM 853 O O . GLY A 1 106 ? 9.951 -6.050 -14.645 1.00 92.44 106 GLY A O 1
ATOM 854 N N . ASN A 1 107 ? 12.139 -6.025 -14.186 1.00 95.69 107 ASN A N 1
ATOM 855 C CA . ASN A 1 107 ? 11.989 -6.882 -13.010 1.00 95.69 107 ASN A CA 1
ATOM 856 C C . ASN A 1 107 ? 11.486 -6.067 -11.819 1.00 95.69 107 ASN A C 1
ATOM 858 O O . ASN A 1 107 ? 12.053 -5.024 -11.489 1.00 95.69 107 ASN A O 1
ATOM 862 N N . LEU A 1 108 ? 10.460 -6.568 -11.128 1.00 96.69 108 LEU A N 1
ATOM 863 C CA . LEU A 1 108 ? 9.931 -5.934 -9.922 1.00 96.69 108 LEU A CA 1
ATOM 864 C C . LEU A 1 108 ? 10.953 -6.012 -8.777 1.00 96.69 108 LEU A C 1
ATOM 866 O O . LEU A 1 108 ? 11.277 -7.095 -8.289 1.00 96.69 108 LEU A O 1
ATOM 870 N N . LEU A 1 109 ? 11.418 -4.857 -8.301 1.00 96.94 109 LEU A N 1
ATOM 871 C CA . LEU A 1 109 ? 12.395 -4.744 -7.215 1.00 96.94 109 LEU A CA 1
ATOM 872 C C . LEU A 1 109 ? 11.729 -4.713 -5.842 1.00 96.94 109 LEU A C 1
ATOM 874 O O . LEU A 1 109 ? 12.182 -5.372 -4.904 1.00 96.94 109 LEU A O 1
ATOM 878 N N . LYS A 1 110 ? 10.662 -3.925 -5.704 1.00 97.38 110 LYS A N 1
ATOM 879 C CA . LYS A 1 110 ? 9.928 -3.736 -4.449 1.00 97.38 110 LYS A CA 1
ATOM 880 C C . LYS A 1 110 ? 8.583 -3.081 -4.704 1.00 97.38 110 LYS A C 1
ATOM 882 O O . LYS A 1 110 ? 8.399 -2.387 -5.703 1.00 97.38 110 LYS A O 1
ATOM 887 N N . THR A 1 111 ? 7.687 -3.235 -3.737 1.00 97.94 111 THR A N 1
ATOM 888 C CA . THR A 1 111 ? 6.478 -2.418 -3.654 1.00 97.94 111 THR A CA 1
ATOM 889 C C . THR A 1 111 ? 6.357 -1.738 -2.300 1.00 97.94 111 THR A C 1
ATOM 891 O O . THR A 1 111 ? 6.859 -2.233 -1.286 1.00 97.94 111 THR A O 1
ATOM 894 N N . TYR A 1 112 ? 5.669 -0.602 -2.291 1.00 98.06 112 TYR A N 1
ATOM 895 C CA . TYR A 1 112 ? 5.158 0.055 -1.098 1.00 98.06 112 TYR A CA 1
ATOM 896 C C . TYR A 1 112 ? 3.657 0.271 -1.262 1.00 98.06 112 TYR A C 1
ATOM 898 O O . TYR A 1 112 ? 3.211 0.874 -2.234 1.00 98.06 112 TYR A O 1
ATOM 906 N N . GLN A 1 113 ? 2.880 -0.209 -0.302 1.00 97.75 113 GLN A N 1
ATOM 907 C CA . GLN A 1 113 ? 1.424 -0.212 -0.337 1.00 97.75 113 GLN A CA 1
ATOM 908 C C . GLN A 1 113 ? 0.882 0.566 0.857 1.00 97.75 113 GLN A C 1
ATOM 910 O O . GLN A 1 113 ? 1.390 0.447 1.975 1.00 97.75 113 GLN A O 1
ATOM 915 N N . ASN A 1 114 ? -0.154 1.370 0.631 1.00 98.12 114 ASN A N 1
ATOM 916 C CA . ASN A 1 114 ? -0.780 2.183 1.664 1.00 98.12 114 ASN A CA 1
ATOM 917 C C . ASN A 1 114 ? -2.252 2.415 1.327 1.00 98.12 114 ASN A C 1
ATOM 919 O O . ASN A 1 114 ? -2.569 3.206 0.437 1.00 98.12 114 ASN A O 1
ATOM 923 N N . PHE A 1 115 ? -3.141 1.757 2.067 1.00 98.19 115 PHE A N 1
ATOM 924 C CA . PHE A 1 115 ? -4.583 1.817 1.848 1.00 98.19 115 PHE A CA 1
ATOM 925 C C . PHE A 1 115 ? -5.327 2.132 3.142 1.00 98.19 115 PHE A C 1
ATOM 927 O O . PHE A 1 115 ? -4.883 1.786 4.235 1.00 98.19 115 PHE A O 1
ATOM 934 N N . ASN A 1 116 ? -6.475 2.782 3.016 1.00 97.50 116 ASN A N 1
ATOM 935 C CA . ASN A 1 116 ? -7.390 3.062 4.111 1.00 97.50 116 ASN A CA 1
ATOM 936 C C . ASN A 1 116 ? -8.656 2.225 3.940 1.00 97.50 116 ASN A C 1
ATOM 938 O O . ASN A 1 116 ? -9.147 2.050 2.825 1.00 97.50 116 ASN A O 1
ATOM 942 N N . ASP A 1 117 ? -9.204 1.773 5.060 1.00 95.75 117 ASP A N 1
ATOM 943 C CA . ASP A 1 117 ? -10.486 1.088 5.169 1.00 95.75 117 ASP A CA 1
ATOM 944 C C . ASP A 1 117 ? -10.601 -0.087 4.191 1.00 95.75 117 ASP A C 1
ATOM 946 O O . ASP A 1 117 ? -11.554 -0.172 3.405 1.00 95.75 117 ASP A O 1
ATOM 950 N N . VAL A 1 118 ? -9.580 -0.952 4.226 1.00 93.12 118 VAL A N 1
ATOM 951 C CA . VAL A 1 118 ? -9.539 -2.226 3.503 1.00 93.12 118 VAL A CA 1
ATOM 952 C C . VAL A 1 118 ? -10.185 -3.328 4.331 1.00 93.12 118 VAL A C 1
ATOM 954 O O . VAL A 1 118 ? -10.316 -3.225 5.553 1.00 93.12 118 VAL A O 1
ATOM 957 N N . LEU A 1 119 ? -10.589 -4.411 3.678 1.00 90.06 119 LEU A N 1
ATOM 958 C CA . LEU A 1 119 ? -11.074 -5.584 4.388 1.00 90.06 119 LEU A CA 1
ATOM 959 C C . LEU A 1 119 ? -9.893 -6.277 5.084 1.00 90.06 119 LEU A C 1
ATOM 961 O O . LEU A 1 119 ? -8.987 -6.774 4.423 1.00 90.06 119 LEU A O 1
ATOM 965 N N . LEU A 1 120 ? -9.902 -6.312 6.419 1.00 90.12 120 LEU A N 1
ATOM 966 C CA . LEU A 1 120 ? -8.910 -7.073 7.186 1.00 90.12 120 LEU A CA 1
ATOM 967 C C . LEU A 1 120 ? -9.037 -8.575 6.881 1.00 90.12 120 LEU A C 1
ATOM 969 O O . LEU A 1 120 ? -10.167 -9.024 6.683 1.00 90.12 120 LEU A O 1
ATOM 973 N N . PRO A 1 121 ? -7.953 -9.368 6.912 1.00 89.75 121 PRO A N 1
ATOM 974 C CA . PRO A 1 121 ? -8.019 -10.827 6.815 1.00 89.75 121 PRO A CA 1
ATOM 975 C C . PRO A 1 121 ? -8.990 -11.442 7.830 1.00 89.75 121 PRO A C 1
ATOM 977 O O . PRO A 1 121 ? -9.184 -10.899 8.919 1.00 89.75 121 PRO A O 1
ATOM 980 N N . TYR A 1 122 ? -9.608 -12.572 7.474 1.00 89.56 122 TYR A N 1
ATOM 981 C CA . TYR A 1 122 ? -10.639 -13.224 8.293 1.00 89.56 122 TYR A CA 1
ATOM 982 C C . TYR A 1 122 ? -10.165 -13.489 9.729 1.00 89.56 122 TYR A C 1
ATOM 984 O O . TYR A 1 122 ? -10.827 -13.065 10.677 1.00 89.56 122 TYR A O 1
ATOM 992 N N . ASP A 1 123 ? -8.976 -14.070 9.882 1.00 89.19 123 ASP A N 1
ATOM 993 C CA . ASP A 1 123 ? -8.414 -14.410 11.192 1.00 89.19 123 ASP A CA 1
ATOM 994 C C . ASP A 1 123 ? -8.190 -13.168 12.063 1.00 89.19 123 ASP A C 1
ATOM 996 O O . ASP A 1 123 ? -8.534 -13.161 13.245 1.00 89.19 123 ASP A O 1
ATOM 1000 N N . MET A 1 124 ? -7.719 -12.067 11.464 1.00 90.75 124 MET A N 1
ATOM 1001 C CA . MET A 1 124 ? -7.550 -10.796 12.174 1.00 90.75 124 MET A CA 1
ATOM 1002 C C . MET A 1 124 ? -8.890 -10.209 12.618 1.00 90.75 124 MET A C 1
ATOM 1004 O O . MET A 1 124 ? -8.982 -9.683 13.727 1.00 90.75 124 MET A O 1
ATOM 1008 N N . ARG A 1 125 ? -9.939 -10.299 11.785 1.00 91.12 125 ARG A N 1
ATOM 1009 C CA . ARG A 1 125 ? -11.288 -9.842 12.168 1.00 91.12 125 ARG A CA 1
ATOM 1010 C C . ARG A 1 125 ? -11.824 -10.643 13.349 1.00 91.12 125 ARG A C 1
ATOM 1012 O O . ARG A 1 125 ? -12.337 -10.043 14.292 1.00 91.12 125 ARG A O 1
ATOM 1019 N N . ASN A 1 126 ? -11.669 -11.964 13.318 1.00 91.44 126 ASN A N 1
ATOM 1020 C CA . ASN A 1 126 ? -12.097 -12.843 14.404 1.00 91.44 126 ASN A CA 1
ATOM 1021 C C . ASN A 1 126 ? -11.339 -12.552 15.702 1.00 91.44 126 ASN A C 1
ATOM 1023 O O . ASN A 1 126 ? -11.952 -12.427 16.762 1.00 91.44 126 ASN A O 1
ATOM 1027 N N . GLN A 1 127 ? -10.018 -12.382 15.623 1.00 90.19 127 GLN A N 1
ATOM 1028 C CA . GLN A 1 127 ? -9.193 -12.019 16.772 1.00 90.19 127 GLN A CA 1
ATOM 1029 C C . GLN A 1 127 ? -9.625 -10.672 17.368 1.00 90.19 127 GLN A C 1
ATOM 1031 O O . GLN A 1 127 ? -9.857 -10.583 18.572 1.00 90.19 127 GLN A O 1
ATOM 1036 N N . LEU A 1 128 ? -9.803 -9.641 16.533 1.00 91.19 128 LEU A N 1
ATOM 1037 C CA . LEU A 1 128 ? -10.288 -8.324 16.960 1.00 91.19 128 LEU A CA 1
ATOM 1038 C C . LEU A 1 128 ? -11.645 -8.411 17.662 1.00 91.19 128 LEU A C 1
ATOM 1040 O O . LEU A 1 128 ? -11.809 -7.827 18.731 1.00 91.19 128 LEU A O 1
ATOM 1044 N N . TYR A 1 129 ? -12.598 -9.148 17.089 1.00 91.69 129 TYR A N 1
ATOM 1045 C CA . TYR A 1 129 ? -13.923 -9.322 17.681 1.00 91.69 129 TYR A CA 1
ATOM 1046 C C . TYR A 1 129 ? -13.850 -9.985 19.063 1.00 91.69 129 TYR A C 1
ATOM 1048 O O . TYR A 1 129 ? -14.471 -9.513 20.016 1.00 91.69 129 TYR A O 1
ATOM 1056 N N . ASN A 1 130 ? -13.052 -11.047 19.192 1.00 93.38 130 ASN A N 1
ATOM 1057 C CA . ASN A 1 130 ? -12.912 -11.784 20.445 1.00 93.38 130 ASN A CA 1
ATOM 1058 C C . ASN A 1 130 ? -12.201 -10.971 21.534 1.00 93.38 130 ASN A C 1
ATOM 1060 O O . ASN A 1 130 ? -12.617 -11.018 22.691 1.00 93.38 130 ASN A O 1
ATOM 1064 N N . SER A 1 131 ? -11.160 -10.214 21.175 1.00 93.62 131 SER A N 1
ATOM 1065 C CA . SER A 1 131 ? -10.380 -9.400 22.119 1.00 93.62 131 SER A CA 1
ATOM 1066 C C . SER A 1 131 ? -11.062 -8.085 22.511 1.00 93.62 131 SER A C 1
ATOM 1068 O O . SER A 1 131 ? -10.783 -7.561 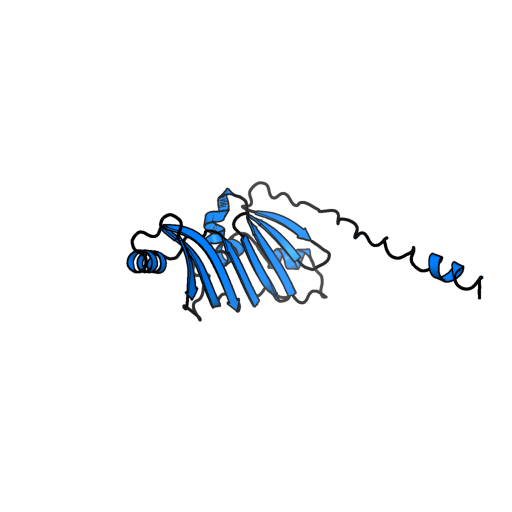23.586 1.00 93.62 131 SER A O 1
ATOM 1070 N N . TYR A 1 132 ? -11.953 -7.551 21.671 1.00 94.19 132 TYR A N 1
ATOM 1071 C CA . TYR A 1 132 ? -12.594 -6.245 21.867 1.00 94.19 132 TYR A CA 1
ATOM 1072 C C . TYR A 1 132 ? -14.120 -6.327 21.751 1.00 94.19 132 TYR A C 1
ATOM 1074 O O . TYR A 1 132 ? -14.751 -5.539 21.043 1.00 94.19 132 TYR A O 1
ATOM 1082 N N . LYS A 1 133 ? -14.742 -7.274 22.462 1.00 94.19 133 LYS A N 1
ATOM 1083 C CA . LYS A 1 133 ? -16.206 -7.429 22.466 1.00 94.19 133 LYS A CA 1
ATOM 1084 C C . LYS A 1 133 ? -16.913 -6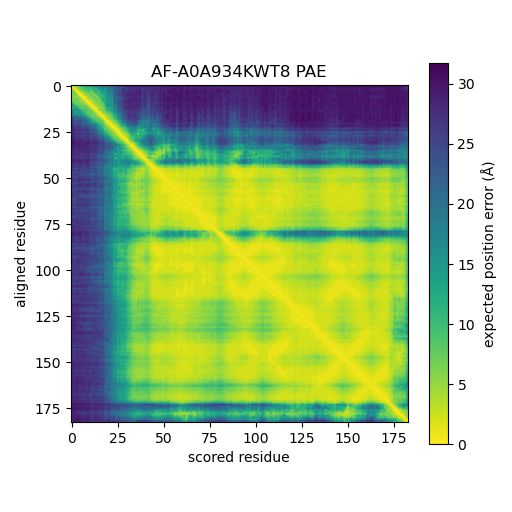.113 22.812 1.00 94.19 133 LYS A C 1
ATOM 1086 O O . LYS A 1 133 ? -16.531 -5.411 23.744 1.00 94.19 133 LYS A O 1
ATOM 1091 N N . GLY A 1 134 ? -17.949 -5.786 22.042 1.00 94.75 134 GLY A N 1
ATOM 1092 C CA . GLY A 1 134 ? -18.711 -4.540 22.162 1.00 94.75 134 GLY A CA 1
ATOM 1093 C C . GLY A 1 134 ? -18.097 -3.339 21.434 1.00 94.75 134 GLY A C 1
ATOM 1094 O O . GLY A 1 134 ? -18.817 -2.384 21.151 1.00 94.75 134 GLY A O 1
ATOM 1095 N N . TRP A 1 135 ? -16.810 -3.369 21.075 1.00 96.62 135 TRP A N 1
ATOM 1096 C CA . TRP A 1 135 ? -16.178 -2.294 20.310 1.00 96.62 135 TRP A CA 1
ATOM 1097 C C . TRP A 1 135 ? -16.458 -2.441 18.814 1.00 96.62 135 TRP A C 1
ATOM 1099 O O . TRP A 1 135 ? -16.429 -3.535 18.256 1.00 96.62 135 TRP A O 1
ATOM 1109 N N . THR A 1 136 ? -16.675 -1.315 18.139 1.00 95.19 136 THR A N 1
ATOM 1110 C CA . THR A 1 136 ? -16.870 -1.256 16.686 1.00 95.19 136 THR A CA 1
ATOM 1111 C C . THR A 1 136 ? -15.600 -0.767 16.003 1.00 95.19 136 THR A C 1
ATOM 1113 O O . THR A 1 136 ? -15.068 0.289 16.352 1.00 95.19 136 THR A O 1
ATOM 1116 N N . MET A 1 137 ? -15.122 -1.499 14.995 1.00 94.44 137 MET A N 1
ATOM 1117 C CA . MET A 1 137 ? -14.083 -0.996 14.097 1.00 94.44 137 MET A CA 1
ATOM 1118 C C . MET A 1 137 ? -14.671 0.079 13.183 1.00 94.44 137 MET A C 1
ATOM 1120 O O . MET A 1 137 ? -15.553 -0.203 12.380 1.00 94.44 137 MET A O 1
ATOM 1124 N N . THR A 1 138 ? -14.148 1.300 13.272 1.00 95.81 138 THR A N 1
ATOM 1125 C CA . THR A 1 138 ? -14.636 2.443 12.482 1.00 95.81 138 THR A CA 1
ATOM 1126 C C . THR A 1 138 ? -13.714 2.813 11.330 1.00 95.81 138 THR A C 1
ATOM 1128 O O . THR A 1 138 ? -14.181 3.357 10.334 1.00 95.81 138 THR A O 1
ATOM 1131 N N . LYS A 1 139 ? -12.409 2.539 11.461 1.00 96.12 139 LYS A N 1
ATOM 1132 C CA . LYS A 1 139 ? -11.398 2.812 10.430 1.00 96.12 139 LYS A CA 1
ATOM 1133 C C . LYS A 1 139 ? -10.283 1.788 10.475 1.00 96.12 139 LYS A C 1
ATOM 1135 O O . LYS A 1 139 ? -9.937 1.301 11.555 1.00 96.12 139 LYS A O 1
ATOM 1140 N N . ASN A 1 140 ? -9.639 1.549 9.341 1.00 95.75 140 ASN A N 1
ATOM 1141 C CA . ASN A 1 140 ? -8.340 0.890 9.333 1.00 95.75 140 ASN A CA 1
ATOM 1142 C C . ASN A 1 140 ? -7.374 1.503 8.318 1.00 95.75 140 ASN A C 1
ATOM 1144 O O . ASN A 1 140 ? -7.764 2.205 7.391 1.00 95.75 140 ASN A O 1
ATOM 1148 N N . LYS A 1 141 ? -6.084 1.258 8.524 1.00 96.94 141 LYS A N 1
ATOM 1149 C CA . LYS A 1 141 ? -5.022 1.643 7.607 1.00 96.94 141 LYS A CA 1
ATOM 1150 C C . LYS A 1 141 ? -4.068 0.483 7.419 1.00 96.94 141 LYS A C 1
ATOM 1152 O O . LYS A 1 141 ? -3.431 0.049 8.377 1.00 96.94 141 LYS A O 1
ATOM 1157 N N . TYR A 1 142 ? -3.958 0.037 6.184 1.00 97.00 142 TYR A N 1
ATOM 1158 C CA . TYR A 1 142 ? -3.037 -0.986 5.740 1.00 97.00 142 TYR A CA 1
ATOM 1159 C C . TYR A 1 142 ? -1.754 -0.361 5.215 1.00 97.00 142 TYR A C 1
ATOM 1161 O O . TYR A 1 142 ? -1.793 0.617 4.464 1.00 97.00 142 TYR A O 1
ATOM 1169 N N . LYS A 1 143 ? -0.616 -0.942 5.588 1.00 96.88 143 LYS A N 1
ATOM 1170 C CA . LYS A 1 143 ? 0.664 -0.667 4.944 1.00 96.88 143 LYS A CA 1
ATOM 1171 C C . LYS A 1 143 ? 1.441 -1.953 4.754 1.00 96.88 143 LYS A C 1
ATOM 1173 O O . LYS A 1 143 ? 1.603 -2.691 5.727 1.00 96.88 143 LYS A O 1
ATOM 1178 N N . ALA A 1 144 ? 2.013 -2.130 3.572 1.00 96.19 144 ALA A N 1
ATOM 1179 C CA . ALA A 1 144 ? 2.923 -3.228 3.304 1.00 96.19 144 ALA A CA 1
ATOM 1180 C C . ALA A 1 144 ? 4.108 -2.813 2.435 1.00 96.19 144 ALA A C 1
ATOM 1182 O O . ALA A 1 144 ? 4.041 -1.838 1.685 1.00 96.19 144 ALA A O 1
ATOM 1183 N N . THR A 1 145 ? 5.201 -3.557 2.557 1.00 96.38 145 THR A N 1
ATOM 1184 C CA . THR A 1 145 ? 6.344 -3.493 1.649 1.00 96.38 145 TH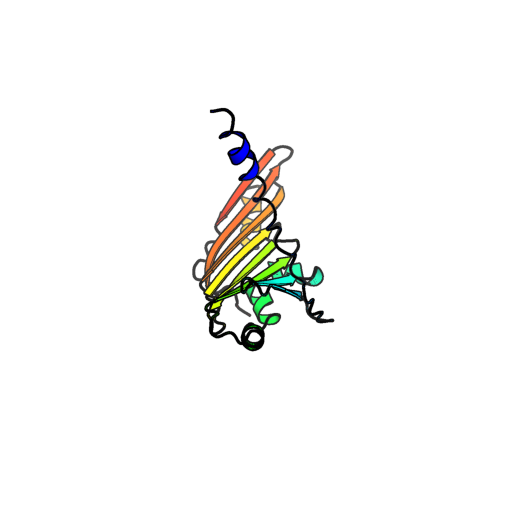R A CA 1
ATOM 1185 C C . THR A 1 145 ? 6.758 -4.884 1.217 1.00 96.38 145 THR A C 1
ATOM 1187 O O . THR A 1 145 ? 6.713 -5.833 2.003 1.00 96.38 145 THR A O 1
ATOM 1190 N N . THR A 1 146 ? 7.217 -4.994 -0.024 1.00 96.19 146 THR A N 1
ATOM 1191 C CA . THR A 1 146 ? 7.736 -6.246 -0.584 1.00 96.19 146 THR A CA 1
ATOM 1192 C C . THR A 1 146 ? 9.154 -6.065 -1.111 1.00 96.19 146 THR A C 1
ATOM 1194 O O . THR A 1 146 ? 9.562 -4.953 -1.443 1.00 96.19 146 THR A O 1
ATOM 1197 N N . LYS A 1 147 ? 9.901 -7.166 -1.208 1.00 95.94 147 LYS A N 1
ATOM 1198 C CA . LYS A 1 147 ? 11.098 -7.291 -2.046 1.00 95.94 147 LYS A CA 1
ATOM 1199 C C . LYS A 1 147 ? 10.723 -8.199 -3.217 1.00 95.94 147 LYS A C 1
ATOM 1201 O O . LYS A 1 147 ? 10.428 -9.375 -3.015 1.00 95.94 147 LYS A O 1
ATOM 1206 N N . GLY A 1 148 ? 10.632 -7.636 -4.416 1.00 94.25 148 GLY A N 1
ATOM 1207 C CA . GLY A 1 148 ? 9.904 -8.243 -5.528 1.00 94.25 148 GLY A CA 1
ATOM 1208 C C . GLY A 1 148 ? 8.465 -8.555 -5.118 1.00 94.25 148 GLY A C 1
ATOM 1209 O O . GLY A 1 148 ? 7.743 -7.676 -4.646 1.00 94.25 148 GLY A O 1
ATOM 1210 N N . VAL A 1 149 ? 8.077 -9.824 -5.227 1.00 92.50 149 VAL A N 1
ATOM 1211 C CA . VAL A 1 149 ? 6.761 -10.340 -4.807 1.00 92.50 149 VAL A CA 1
ATOM 1212 C C . VAL A 1 149 ? 6.752 -10.934 -3.392 1.00 92.50 149 VAL A C 1
ATOM 1214 O O . VAL A 1 149 ? 5.743 -11.495 -2.972 1.00 92.50 149 VAL A O 1
ATOM 1217 N N . ILE A 1 150 ? 7.864 -10.859 -2.657 1.00 93.19 150 ILE A N 1
ATOM 1218 C CA . ILE A 1 150 ? 7.992 -11.442 -1.316 1.00 93.19 150 ILE A CA 1
ATOM 1219 C C . ILE A 1 150 ? 7.657 -10.380 -0.272 1.00 93.19 150 ILE A C 1
ATOM 1221 O O . ILE A 1 150 ? 8.260 -9.303 -0.261 1.00 93.19 150 ILE A O 1
ATOM 1225 N N . LEU A 1 151 ? 6.717 -10.682 0.624 1.00 93.56 151 LEU A N 1
ATOM 1226 C CA . LEU A 1 151 ? 6.325 -9.793 1.712 1.00 93.56 151 LEU A CA 1
ATOM 1227 C C . LEU A 1 151 ? 7.485 -9.573 2.685 1.00 93.56 151 LEU A C 1
ATOM 1229 O O . LEU A 1 151 ? 8.019 -10.523 3.258 1.00 93.56 151 LEU A O 1
ATOM 1233 N N . ASN A 1 152 ? 7.848 -8.307 2.889 1.00 93.50 152 ASN A N 1
ATOM 1234 C CA . ASN A 1 152 ? 8.883 -7.893 3.835 1.00 93.50 152 ASN A CA 1
ATOM 1235 C C . ASN A 1 152 ? 8.266 -7.362 5.137 1.00 93.50 152 ASN A C 1
ATOM 1237 O O . ASN A 1 152 ? 8.704 -7.706 6.229 1.00 93.50 152 ASN A O 1
ATOM 1241 N N . LYS A 1 153 ? 7.231 -6.522 5.033 1.00 93.94 153 LYS A N 1
ATOM 1242 C CA . LYS A 1 153 ? 6.530 -5.961 6.193 1.00 93.94 153 LYS A CA 1
ATOM 1243 C C . LYS A 1 153 ? 5.064 -5.758 5.874 1.00 93.94 153 LYS A C 1
ATOM 1245 O O . LYS A 1 153 ? 4.745 -5.253 4.805 1.00 93.94 153 LYS A O 1
ATOM 1250 N N . GLU A 1 154 ? 4.199 -6.053 6.835 1.00 94.44 154 GLU A N 1
ATOM 1251 C CA . GLU A 1 154 ? 2.762 -5.819 6.739 1.00 94.44 154 GLU A CA 1
ATOM 1252 C C . GLU A 1 154 ? 2.217 -5.332 8.075 1.00 94.44 154 GLU A C 1
ATOM 1254 O O . GLU A 1 154 ? 2.530 -5.882 9.130 1.00 94.44 154 GLU A O 1
ATOM 1259 N N . THR A 1 155 ? 1.412 -4.274 8.045 1.00 95.12 155 THR A N 1
ATOM 1260 C CA . THR A 1 155 ? 0.816 -3.702 9.251 1.00 95.12 155 THR A CA 1
ATOM 1261 C C . THR A 1 155 ? -0.595 -3.207 8.991 1.00 95.12 155 THR A C 1
ATOM 1263 O O . THR A 1 155 ? -0.856 -2.533 7.992 1.00 95.12 155 THR A O 1
ATOM 1266 N N . TYR A 1 156 ? -1.466 -3.437 9.966 1.00 95.38 156 TYR A N 1
ATOM 1267 C CA . TYR A 1 156 ? -2.799 -2.862 10.039 1.00 95.38 156 TYR A CA 1
ATOM 1268 C C . TYR A 1 156 ? -2.885 -1.966 11.273 1.00 95.38 156 TYR A C 1
ATOM 1270 O O . TYR A 1 156 ? -2.547 -2.369 12.383 1.00 95.38 156 TYR A O 1
ATOM 1278 N N . ARG A 1 157 ? -3.332 -0.724 11.097 1.00 96.25 157 ARG A N 1
ATOM 1279 C CA . ARG A 1 157 ? -3.714 0.160 12.206 1.00 96.25 157 ARG A CA 1
ATOM 1280 C C . ARG A 1 157 ? -5.221 0.305 12.209 1.00 96.25 157 ARG A C 1
ATOM 1282 O O . ARG A 1 157 ? -5.777 0.821 11.248 1.00 96.25 157 ARG A O 1
ATOM 1289 N N . VAL A 1 158 ? -5.864 -0.126 13.279 1.00 96.88 158 VAL A N 1
ATOM 1290 C CA . VAL A 1 158 ? -7.317 -0.196 13.411 1.00 96.88 158 VAL A CA 1
ATOM 1291 C C . VAL A 1 158 ? -7.776 0.813 14.455 1.00 96.88 158 VAL A C 1
ATOM 1293 O O . VAL A 1 158 ? -7.159 0.944 15.509 1.00 96.88 158 VAL A O 1
ATOM 1296 N N . THR A 1 159 ? -8.844 1.547 14.157 1.00 97.56 159 THR A N 1
ATOM 1297 C CA . THR A 1 159 ? -9.523 2.417 15.124 1.00 97.56 159 THR A CA 1
ATOM 1298 C C . THR A 1 159 ? -10.790 1.731 15.604 1.00 97.56 159 THR A C 1
ATOM 1300 O O . THR A 1 159 ? -11.673 1.424 14.803 1.00 97.56 159 THR A O 1
ATOM 1303 N N . LEU A 1 160 ? -10.870 1.519 16.911 1.00 97.00 160 LEU A N 1
ATOM 1304 C CA . LEU A 1 160 ? -12.006 0.939 17.608 1.00 97.00 160 LEU A CA 1
ATOM 1305 C C . LEU A 1 160 ? -12.753 2.024 18.383 1.00 97.00 160 LEU A C 1
ATOM 1307 O O . LEU A 1 160 ? -12.135 2.957 18.901 1.00 97.00 160 LEU A O 1
ATOM 1311 N N . GLN A 1 161 ? -14.072 1.889 18.483 1.00 97.75 161 GLN A N 1
ATOM 1312 C CA . GLN A 1 161 ? -14.930 2.802 19.231 1.00 97.75 161 GLN A CA 1
ATOM 1313 C C . GLN A 1 161 ? -15.932 2.042 20.108 1.00 97.75 161 GLN A C 1
ATOM 1315 O O . GLN A 1 161 ? -16.545 1.077 19.656 1.00 97.75 161 GLN A O 1
ATOM 1320 N N . PHE A 1 162 ? -16.112 2.508 21.344 1.00 96.69 162 PHE A N 1
ATOM 1321 C CA . PHE A 1 162 ? -17.126 2.029 22.285 1.00 96.69 162 PHE A CA 1
ATOM 1322 C C . PHE A 1 162 ? -17.797 3.231 22.954 1.00 96.69 162 PHE A C 1
ATOM 1324 O O . PHE A 1 162 ? -17.200 3.900 23.803 1.00 96.69 162 PHE A O 1
ATOM 1331 N N . GLY A 1 163 ? -19.014 3.561 22.514 1.00 95.06 163 GLY A N 1
ATOM 1332 C CA . GLY A 1 163 ? -19.659 4.829 22.861 1.00 95.06 163 GLY A CA 1
ATOM 1333 C C . GLY A 1 163 ? -18.768 6.017 22.481 1.00 95.06 163 GLY A C 1
ATOM 1334 O O . GLY A 1 163 ? -18.401 6.177 21.315 1.00 95.06 163 GLY A O 1
ATOM 1335 N N . ASN A 1 164 ? -18.367 6.804 23.482 1.00 95.12 164 ASN A N 1
ATOM 1336 C CA . ASN A 1 164 ? -17.496 7.974 23.313 1.00 95.12 164 ASN A CA 1
ATOM 1337 C C . ASN A 1 164 ? -15.993 7.655 23.423 1.00 95.12 164 ASN A C 1
ATOM 1339 O O . ASN A 1 164 ? -15.161 8.539 23.224 1.00 95.12 164 ASN A O 1
ATOM 1343 N N . ARG A 1 165 ? -15.619 6.410 23.743 1.00 97.00 165 ARG A N 1
ATOM 1344 C CA . ARG A 1 165 ? -14.215 5.993 23.875 1.00 97.00 165 ARG A CA 1
ATOM 1345 C C . ARG A 1 165 ? -13.665 5.544 22.527 1.00 97.00 165 ARG A C 1
ATOM 1347 O O . ARG A 1 165 ? -14.352 4.851 21.779 1.00 97.00 165 ARG A O 1
ATOM 1354 N N . LYS A 1 166 ? -12.411 5.898 22.239 1.00 97.12 166 LYS A N 1
ATOM 1355 C CA . LYS A 1 166 ? -11.673 5.467 21.043 1.00 97.12 166 LYS A CA 1
ATOM 1356 C C . LYS A 1 166 ? -10.361 4.803 21.437 1.00 97.12 166 LYS A C 1
ATOM 1358 O O . LYS A 1 166 ? -9.697 5.260 22.362 1.00 97.12 166 LYS A O 1
ATOM 1363 N N . GLN A 1 167 ? -9.983 3.761 20.704 1.00 95.56 167 GLN A N 1
ATOM 1364 C CA . GLN A 1 167 ? -8.712 3.063 20.873 1.00 95.56 167 GLN A CA 1
ATOM 1365 C C . GLN A 1 167 ? -8.079 2.759 19.514 1.00 95.56 167 GLN A C 1
ATOM 1367 O O . GLN A 1 167 ? -8.772 2.426 18.553 1.00 95.56 167 GLN A O 1
ATOM 1372 N N . HIS A 1 168 ? -6.751 2.854 19.440 1.00 96.19 168 HIS A N 1
ATOM 1373 C CA . HIS A 1 168 ? -5.979 2.464 18.265 1.00 96.19 168 HIS A CA 1
ATOM 1374 C C . HIS A 1 168 ? -5.237 1.159 18.537 1.00 96.19 168 HIS A C 1
ATOM 1376 O O . HIS A 1 168 ? -4.499 1.051 19.513 1.00 96.19 168 HIS A O 1
ATOM 1382 N N . VAL A 1 169 ? -5.422 0.180 17.656 1.00 95.00 169 VAL A N 1
ATOM 1383 C CA . VAL A 1 169 ? -4.771 -1.129 17.730 1.00 95.00 169 VAL A CA 1
ATOM 1384 C C . VAL A 1 169 ? -3.869 -1.281 16.518 1.00 95.00 169 VAL A C 1
ATOM 1386 O O . VAL A 1 169 ? -4.299 -1.076 15.382 1.00 95.00 169 VAL A O 1
ATOM 1389 N N . LYS A 1 170 ? -2.601 -1.618 16.748 1.00 94.44 170 LYS A N 1
ATOM 1390 C CA . LYS A 1 170 ? -1.672 -1.998 15.685 1.00 94.44 170 LYS A CA 1
ATOM 1391 C C . LYS A 1 170 ? -1.583 -3.519 15.655 1.00 94.44 170 LYS A C 1
ATOM 1393 O O . LYS A 1 170 ? -1.296 -4.127 16.677 1.00 94.44 170 LYS A O 1
ATOM 1398 N N . ILE A 1 171 ? -1.805 -4.096 14.483 1.00 91.94 171 ILE A N 1
ATOM 1399 C CA . ILE A 1 171 ? -1.662 -5.523 14.217 1.00 91.94 171 ILE A CA 1
ATOM 1400 C C . ILE A 1 171 ? -0.529 -5.664 13.209 1.00 91.94 171 ILE A C 1
ATOM 1402 O O . ILE A 1 171 ? -0.566 -5.058 12.133 1.00 91.94 171 ILE A O 1
ATOM 1406 N N . ASP A 1 172 ? 0.499 -6.415 13.580 1.00 90.62 172 ASP A N 1
ATOM 1407 C CA . ASP A 1 172 ? 1.570 -6.791 12.667 1.00 90.62 172 ASP A CA 1
ATOM 1408 C C . ASP A 1 172 ? 1.116 -8.039 11.898 1.00 90.62 172 ASP A C 1
ATOM 1410 O O . ASP A 1 172 ? 0.766 -9.053 12.496 1.00 90.62 172 ASP A O 1
ATOM 1414 N N . GLY A 1 173 ? 1.065 -7.946 10.569 1.00 81.06 173 GLY A N 1
ATOM 1415 C CA . GLY A 1 173 ? 0.581 -9.014 9.690 1.00 81.06 173 GLY A CA 1
ATOM 1416 C C . GLY A 1 173 ? 1.647 -10.061 9.401 1.00 81.06 173 GLY A C 1
ATOM 1417 O O . GLY A 1 173 ? 1.824 -10.434 8.252 1.00 81.06 173 GLY A O 1
ATOM 1418 N N . ASN A 1 174 ? 2.431 -10.454 10.409 1.00 65.38 174 ASN A N 1
ATOM 1419 C CA . ASN A 1 174 ? 3.673 -11.215 10.245 1.00 65.38 174 ASN A CA 1
ATOM 1420 C C . ASN A 1 174 ? 3.467 -12.572 9.544 1.00 65.38 174 ASN A C 1
ATOM 1422 O O . ASN A 1 174 ? 3.375 -13.610 10.183 1.00 65.38 174 ASN A O 1
ATOM 1426 N N . ASN A 1 175 ? 3.506 -12.523 8.214 1.00 64.81 175 ASN A N 1
ATOM 1427 C CA . ASN A 1 175 ? 3.731 -13.609 7.264 1.00 64.81 175 ASN A CA 1
ATOM 1428 C C . ASN A 1 175 ? 4.959 -13.263 6.394 1.00 64.81 175 ASN A C 1
ATOM 1430 O O . ASN A 1 175 ? 4.946 -13.402 5.167 1.00 64.81 175 ASN A O 1
ATOM 1434 N N . VAL A 1 176 ? 6.012 -12.725 7.024 1.00 62.22 176 VAL A N 1
ATOM 1435 C CA . VAL A 1 176 ? 7.258 -12.316 6.352 1.00 62.22 176 VAL A CA 1
ATOM 1436 C C . VAL A 1 176 ? 7.847 -13.511 5.598 1.00 62.22 176 VAL A C 1
ATOM 1438 O O . VAL A 1 176 ? 7.925 -14.607 6.142 1.00 62.22 176 VAL A O 1
ATOM 1441 N N . GLY A 1 177 ? 8.242 -13.306 4.339 1.00 60.19 177 GLY A N 1
ATOM 1442 C CA . GLY A 1 177 ? 8.743 -14.379 3.471 1.00 60.19 177 GLY A CA 1
ATOM 1443 C C . GLY A 1 177 ? 7.677 -15.054 2.599 1.00 60.19 177 GLY A C 1
ATOM 1444 O O . GLY A 1 177 ? 8.022 -15.885 1.761 1.00 60.19 177 GLY A O 1
ATOM 1445 N N . THR A 1 178 ? 6.402 -14.674 2.723 1.00 73.75 178 THR A N 1
ATOM 1446 C CA . THR A 1 178 ? 5.327 -15.196 1.862 1.00 73.75 178 THR A CA 1
ATOM 1447 C C . THR A 1 178 ? 5.274 -14.458 0.523 1.00 73.75 178 THR A C 1
ATOM 1449 O O . THR A 1 178 ? 5.432 -13.237 0.465 1.00 73.75 178 THR A O 1
ATOM 1452 N N . VAL A 1 179 ? 5.023 -15.190 -0.566 1.00 74.44 179 VAL A N 1
ATOM 1453 C CA . VAL A 1 179 ? 4.775 -14.612 -1.897 1.00 74.44 179 VAL A CA 1
ATOM 1454 C C . VAL A 1 179 ? 3.347 -14.072 -1.964 1.00 74.44 179 VAL A C 1
ATOM 1456 O O . VAL A 1 179 ? 2.400 -14.830 -1.775 1.00 74.44 179 VAL A O 1
ATOM 1459 N N . VAL A 1 180 ? 3.191 -12.781 -2.265 1.00 79.88 180 VAL A N 1
ATOM 1460 C CA . VAL A 1 180 ? 1.883 -12.091 -2.232 1.00 79.88 180 VAL A CA 1
ATOM 1461 C C . VAL A 1 180 ? 1.142 -12.064 -3.569 1.00 79.88 180 VAL A C 1
ATOM 1463 O O . VAL A 1 180 ? 0.005 -11.619 -3.624 1.00 79.88 180 VAL A O 1
ATOM 1466 N N . ALA A 1 181 ? 1.764 -12.557 -4.639 1.00 75.38 181 ALA A N 1
ATOM 1467 C CA . ALA A 1 181 ? 1.216 -12.542 -5.996 1.00 75.38 181 ALA A CA 1
ATOM 1468 C C . ALA A 1 181 ? 0.753 -13.933 -6.479 1.00 75.38 181 ALA A C 1
ATOM 1470 O O . ALA A 1 181 ? 0.929 -14.254 -7.648 1.00 75.38 181 ALA A O 1
ATOM 1471 N N . ARG A 1 182 ? 0.250 -14.806 -5.592 1.00 52.91 182 ARG A N 1
ATOM 1472 C CA . ARG A 1 182 ? -0.236 -16.135 -6.014 1.00 52.91 182 ARG A CA 1
ATOM 1473 C C . ARG A 1 182 ? -1.593 -16.004 -6.726 1.00 52.91 182 ARG A C 1
ATOM 1475 O O . ARG A 1 182 ? -2.500 -15.404 -6.153 1.00 52.91 182 ARG A O 1
ATOM 1482 N N . ASN A 1 183 ? -1.646 -16.543 -7.949 1.00 39.91 183 ASN A N 1
ATOM 1483 C CA . ASN A 1 183 ? -2.806 -16.626 -8.849 1.00 39.91 183 ASN A CA 1
ATOM 1484 C C . ASN A 1 183 ? -4.025 -17.276 -8.190 1.00 39.91 183 ASN A C 1
ATOM 1486 O O . ASN A 1 183 ? -3.825 -18.306 -7.502 1.00 39.91 183 ASN A O 1
#

Radius of gyration: 22.91 Å; Cα contacts (8 Å, |Δi|>4): 307; chains: 1; bounding box: 47×73×49 Å

Nearest PDB structures (foldseek):
  4k61-assembly2_B  TM=5.050E-01  e=1.288E-01  Bacteroides uniformis ATCC 8492
  4ipb-assembly2_B  TM=4.630E-01  e=1.023E-01  Bacteroides ovatus ATCC 8483
  4hbr-assembly4_D  TM=3.401E-01  e=9.640E-01  Bacteroides eggerthii DSM 20697
  5eo6-assembly1_A  TM=4.112E-01  e=4.060E+00  Acinetobacter baumannii
  5eo6-assembly1_B  TM=3.764E-01  e=7.644E+00  Acinetobacter baumannii

Secondary structure (DSSP, 8-state):
--STTHHHHHTTTTSS------PPP-EE--TT-SEEEEEEGGGTEEEEEE-GGGHHHHHH-HHHHHHHH--HHH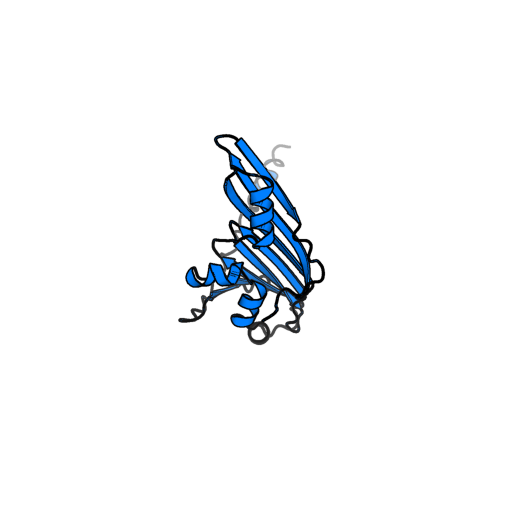HHHHH--TT--EEEEEEEETTEEEEEEEETTS-EEEEEEEEES----HHHHHHHHHHTTTPEEEEEEEEEEEETTEEEEEEEEEEEEETTEEEEEEEE---TT-BS---

Organism: NCBI:txid291193

Foldseek 3Di:
DVVVVVVVVVVPPPPDDPPPPPDDWDFPDPPDAQWGWTDDLPPLETETEGDPVCVLVCLLQVPQSCVVRPDPVVVLVVNVDPPDQKHWYWYAYPFFIKIWIAGSNRQTQKMKTKGKPHDDDPVVVVVCCVVPPQKDWDMKMWIWMAGRQFTAWIKMWTWIDHPPDIDIDIDTPPPGGDGRNDD

pLDDT: mean 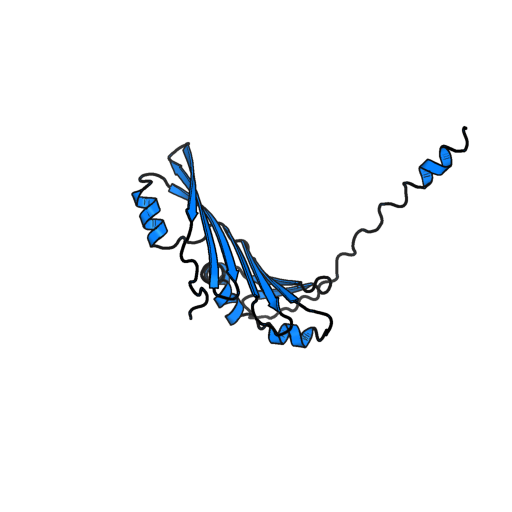80.64, std 19.0, range [38.62, 98.19]

Mean predicted aligned error: 11.04 Å